Protein AF-A0A8T0DL70-F1 (afdb_monomer)

Nearest PDB structures (foldseek):
  6vbu-assembly1_7  TM=9.122E-01  e=4.211E-25  Bos taurus
  6vbv-assembly1_7  TM=8.931E-01  e=1.539E-25  Bos taurus
  6voa-assembly1_C  TM=9.090E-01  e=2.667E-17  Bos taurus
  6vnw-assembly1_C  TM=9.068E-01  e=4.531E-17  Bos taurus
  6vnw-assembly1_B  TM=6.365E-01  e=4.900E-07  Bos taurus

Solvent-accessible surface area (backbone atoms only — not comparable to full-atom values): 18321 Å² total; per-residue (Å²): 112,69,70,60,51,52,51,50,52,52,52,51,52,52,52,51,55,51,49,52,53,53,53,50,51,54,52,51,53,51,51,51,53,51,51,54,50,63,72,68,50,92,68,88,85,77,86,85,62,65,80,76,67,68,50,73,48,80,45,78,38,64,90,78,46,25,35,41,37,39,40,41,32,93,53,32,36,33,36,37,39,42,38,20,49,31,69,63,46,75,55,87,72,92,78,71,55,49,51,78,46,77,54,89,74,54,94,86,50,76,52,56,36,44,35,38,36,38,36,77,52,88,38,34,67,48,78,46,41,35,32,77,49,75,66,46,51,37,46,40,38,38,36,42,30,57,61,67,101,62,86,76,47,66,47,78,45,80,45,81,44,24,29,39,52,60,36,42,73,49,90,76,81,70,82,84,56,93,58,53,30,37,34,41,37,40,38,34,87,47,51,47,69,56,53,50,50,50,47,48,57,36,32,50,86,54,69,96,61,84,67,70,44,72,74,80,77,90,66,81,90,78,90,74,88,82,73,80,62,60,28,32,77,48,39,31,33,27,47,76,80,68,40,45,38,40,42,39,38,29,65,34,37,36,39,38,37,21,64,38,68,66,60,52,51,40,51,50,55,52,48,53,52,55,31,52,77,71,72,41,69,72,49,79,46,79,50,74,52,64,87,75,93,85,75,83,81,90,80,78,89,74,83,80,78,85,76,79,78,86,74,90,129

Foldseek 3Di:
DVVVVVVVVVVVVVVVVVVVVVVVVVVVVVVVVVVVCVVPDPDDDDDDADDWDKDWDWDQDLVVLWIKIKIATPFFWFKKKKWKLWDKDKDDDPPLQWDKDWDDDDPVDSTNTIIMTGGPDSHRMDMIIMHHDALIWTKIKMWIWGDDPDDIDIDIDIDTQANLNQKDWDDDDPPPDLQKKKKKKKFWQDAPLLVLVLVCRHDPPRDPDAPWDFPPPPDDDDDDDPDRFTKGWTKIARSVPRKIWIWIDGRRMIMIIISDPVSVVSSVVSVVVSCVVVVMDMDMDIDIDNDDDDDDDDDDDDPPPPPPDDDDD

Secondary structure (DSSP, 8-state):
-HHHHHHHHHHHHHHHHHHHHHHHHHHHHHHHHHHHHHHH---TT---PPP---EEEEEEETTTTEEEEEEEEEEEEEEEEEEESS-EEEEPPTT-SEEEEEPPPPTTS--SEEEEEEEEEEEEEEEEEEEE-TT--EEEEEEEEE--SSPPPPEEEEEEEPTTTTEEEES---TT--PPEEEEEEEES--HHHHHHHHHHHSTT--SS--EE-------SS--------EEEEEEEETTT--EEEEEEETTEEEEEES-HHHHHHHHHHHHHHHHHTT--EEEEEEEE--SS---S----------------

pLDDT: mean 80.69, std 19.3, range [27.42, 96.38]

Structure (mmCIF, N/CA/C/O backbone):
data_AF-A0A8T0DL70-F1
#
_entry.id   AF-A0A8T0DL70-F1
#
loop_
_atom_site.group_PDB
_atom_site.id
_atom_site.type_symbol
_atom_site.label_atom_id
_atom_site.label_alt_id
_atom_site.label_comp_id
_atom_site.label_asym_id
_atom_site.label_entity_id
_atom_site.label_seq_id
_atom_site.pdbx_PDB_ins_code
_atom_site.Cartn_x
_atom_site.Cartn_y
_atom_site.Cartn_z
_atom_site.occupancy
_atom_site.B_iso_or_equiv
_atom_site.auth_seq_id
_atom_site.auth_comp_id
_atom_site.auth_asym_id
_atom_site.auth_atom_id
_atom_site.pdbx_PDB_model_num
ATOM 1 N N . MET A 1 1 ? -4.169 -11.004 60.075 1.00 66.62 1 MET A N 1
ATOM 2 C CA . MET A 1 1 ? -3.660 -9.795 59.385 1.00 66.62 1 MET A CA 1
ATOM 3 C C . MET A 1 1 ? -4.113 -9.726 57.918 1.00 66.62 1 MET A C 1
ATOM 5 O O . MET A 1 1 ? -4.747 -8.745 57.555 1.00 66.62 1 MET A O 1
ATOM 9 N N . LEU A 1 2 ? -3.926 -10.781 57.109 1.00 68.94 2 LEU A N 1
ATOM 10 C CA . LEU A 1 2 ? -4.347 -10.831 55.690 1.00 68.94 2 LEU A CA 1
ATOM 11 C C . LEU A 1 2 ? -5.849 -10.553 55.441 1.00 68.94 2 LEU A C 1
ATOM 13 O O . LEU A 1 2 ? -6.202 -9.778 54.560 1.00 68.94 2 LEU A O 1
ATOM 17 N N . ARG A 1 3 ? -6.744 -11.131 56.257 1.00 75.25 3 ARG A N 1
ATOM 18 C CA . ARG A 1 3 ? -8.208 -10.928 56.158 1.00 75.25 3 ARG A CA 1
ATOM 19 C C . ARG A 1 3 ? -8.644 -9.469 56.350 1.00 75.25 3 ARG A C 1
ATOM 21 O O . ARG A 1 3 ? -9.583 -9.021 55.706 1.00 75.25 3 ARG A O 1
ATOM 28 N N . LEU A 1 4 ? -7.960 -8.733 57.226 1.00 77.94 4 LEU A N 1
ATOM 29 C CA . LEU A 1 4 ? -8.242 -7.317 57.492 1.00 77.94 4 LEU A CA 1
ATOM 30 C C . LEU A 1 4 ? -7.782 -6.422 56.333 1.00 77.94 4 LEU A C 1
ATOM 32 O O . LEU A 1 4 ? -8.464 -5.455 56.004 1.00 77.94 4 LEU A O 1
ATOM 36 N N . LEU A 1 5 ? -6.664 -6.768 55.689 1.00 80.19 5 LEU A N 1
ATOM 37 C CA . LEU A 1 5 ? -6.171 -6.084 54.490 1.00 80.19 5 LEU A CA 1
ATOM 38 C C . LEU A 1 5 ? -7.096 -6.311 53.287 1.00 80.19 5 LEU A C 1
ATOM 40 O O . LEU A 1 5 ? -7.478 -5.346 52.633 1.00 80.19 5 LEU A O 1
ATOM 44 N N . LEU A 1 6 ? -7.536 -7.552 53.054 1.00 83.62 6 LEU A N 1
ATOM 45 C CA . LEU A 1 6 ? -8.507 -7.886 52.003 1.00 83.62 6 LEU A CA 1
ATOM 46 C C . LEU A 1 6 ? -9.836 -7.141 52.180 1.00 83.62 6 LEU A C 1
ATOM 48 O O . LEU A 1 6 ? -10.356 -6.582 51.218 1.00 83.62 6 LEU A O 1
ATOM 52 N N . ASN A 1 7 ? -10.352 -7.060 53.411 1.00 85.75 7 ASN A N 1
ATOM 53 C CA . ASN A 1 7 ? -11.579 -6.309 53.686 1.00 85.75 7 ASN A CA 1
ATOM 54 C C . ASN A 1 7 ? -11.415 -4.804 53.439 1.00 85.75 7 ASN A C 1
ATOM 56 O O . ASN A 1 7 ? -12.317 -4.177 52.886 1.00 85.75 7 ASN A O 1
ATOM 60 N N . LYS A 1 8 ? -10.260 -4.222 53.793 1.00 84.62 8 LYS A N 1
ATOM 61 C CA . LYS A 1 8 ? -9.961 -2.817 53.480 1.00 84.62 8 LYS A CA 1
ATOM 62 C C . LYS A 1 8 ? -9.880 -2.572 51.971 1.00 84.62 8 LYS A C 1
ATOM 64 O O . LYS A 1 8 ? -10.472 -1.610 51.497 1.00 84.62 8 LYS A O 1
ATOM 69 N N . ILE A 1 9 ? -9.212 -3.443 51.209 1.00 89.38 9 ILE A N 1
ATOM 70 C CA . ILE A 1 9 ? -9.125 -3.332 49.740 1.00 89.38 9 ILE A CA 1
ATOM 71 C C . ILE A 1 9 ? -10.520 -3.431 49.107 1.00 89.38 9 ILE A C 1
ATOM 73 O O . ILE A 1 9 ? -10.875 -2.605 48.268 1.00 89.38 9 ILE A O 1
ATOM 77 N N . PHE A 1 10 ? -11.340 -4.386 49.553 1.00 89.94 10 PHE A N 1
ATOM 78 C CA . PHE A 1 10 ? -12.702 -4.574 49.053 1.00 89.94 10 PHE A CA 1
ATOM 79 C C . PHE A 1 10 ? -13.616 -3.376 49.353 1.00 89.94 10 PHE A C 1
ATOM 81 O O . PHE A 1 10 ? -14.384 -2.946 48.493 1.00 89.94 10 PHE A O 1
ATOM 88 N N . GLN A 1 11 ? -13.516 -2.793 50.552 1.00 85.56 11 GLN A N 1
ATOM 89 C CA . GLN A 1 11 ? -14.259 -1.579 50.897 1.00 85.56 11 GLN A CA 1
ATOM 90 C C . GLN A 1 11 ? -13.826 -0.380 50.048 1.00 85.56 11 GLN A C 1
ATOM 92 O O . GLN A 1 11 ? -14.687 0.343 49.544 1.00 85.56 11 GLN A O 1
ATOM 97 N N . THR A 1 12 ? -12.521 -0.194 49.835 1.00 88.88 12 THR A N 1
ATOM 98 C CA . THR A 1 12 ? -12.004 0.887 48.984 1.00 88.88 12 THR A CA 1
ATOM 99 C C . THR A 1 12 ? -12.461 0.723 47.535 1.00 88.88 12 THR A C 1
ATOM 101 O O . THR A 1 12 ? -12.970 1.682 46.962 1.00 88.88 12 THR A O 1
ATOM 104 N N . LEU A 1 13 ? -12.380 -0.488 46.970 1.00 91.19 13 LEU A N 1
ATOM 105 C CA . LEU A 1 13 ? -12.862 -0.794 45.615 1.00 91.19 13 LEU A CA 1
ATOM 106 C C . LEU A 1 13 ? -14.363 -0.541 45.451 1.00 91.19 13 LEU A C 1
ATOM 108 O O . LEU A 1 13 ? -14.801 0.009 44.444 1.00 91.19 13 LEU A O 1
ATOM 112 N N . ASN A 1 14 ? -15.175 -0.917 46.440 1.00 89.69 14 ASN A N 1
ATOM 113 C CA . ASN A 1 14 ? -16.610 -0.653 46.374 1.00 89.69 14 ASN A CA 1
ATOM 114 C C . ASN A 1 14 ? -16.924 0.838 46.470 1.00 89.69 14 ASN A C 1
ATOM 116 O O . ASN A 1 14 ? -17.811 1.314 45.760 1.00 89.69 14 ASN A O 1
ATOM 120 N N . LYS A 1 15 ? -16.190 1.578 47.308 1.00 91.44 15 LYS A N 1
ATOM 121 C CA . LYS A 1 15 ? -16.347 3.028 47.429 1.00 91.44 15 LYS A CA 1
ATOM 122 C C . LYS A 1 15 ? -15.985 3.738 46.122 1.00 91.44 15 LYS A C 1
ATOM 124 O O . LYS A 1 15 ? -16.765 4.570 45.667 1.00 91.44 15 LYS A O 1
ATOM 129 N N . THR A 1 16 ? -14.863 3.384 45.490 1.00 92.12 16 THR A N 1
ATOM 130 C CA . THR A 1 16 ? -14.467 3.968 44.197 1.00 92.12 16 THR A CA 1
ATOM 131 C C . THR A 1 16 ? -15.451 3.597 43.091 1.00 92.12 16 THR A C 1
ATOM 133 O O . THR A 1 16 ? -15.895 4.476 42.359 1.00 92.12 16 THR A O 1
ATOM 136 N N . ARG A 1 17 ? -15.899 2.336 43.024 1.00 91.56 17 ARG A N 1
ATOM 137 C CA . ARG A 1 17 ? -16.923 1.889 42.062 1.00 91.56 17 ARG A CA 1
ATOM 138 C C . ARG A 1 17 ? -18.236 2.668 42.189 1.00 91.56 17 ARG A C 1
ATOM 140 O O . ARG A 1 17 ? -18.855 2.987 41.177 1.00 91.56 17 ARG A O 1
ATOM 147 N N . LEU A 1 18 ? -18.689 2.931 43.416 1.00 90.12 18 LEU A N 1
ATOM 148 C CA . LEU A 1 18 ? -19.917 3.693 43.667 1.00 90.12 18 LEU A CA 1
ATOM 149 C C . LEU A 1 18 ? -19.759 5.165 43.277 1.00 90.12 18 LEU A C 1
ATOM 151 O O . LEU A 1 18 ? -20.668 5.701 42.651 1.00 90.12 18 LEU A O 1
ATOM 155 N N . SER A 1 19 ? -18.610 5.776 43.586 1.00 93.56 19 SER A N 1
ATOM 156 C CA . SER A 1 19 ? -18.289 7.143 43.153 1.00 93.56 19 SER A CA 1
ATOM 157 C C . SER A 1 19 ? -18.332 7.255 41.632 1.00 93.56 19 SER A C 1
ATOM 159 O O . SER A 1 19 ? -19.126 8.025 41.108 1.00 93.56 19 SER A O 1
ATOM 161 N N . PHE A 1 20 ? -17.590 6.394 40.924 1.00 93.06 20 PHE A N 1
ATOM 162 C CA . PHE A 1 20 ? -17.552 6.410 39.461 1.00 93.06 20 PHE A CA 1
ATOM 163 C C . PHE A 1 20 ? -18.927 6.186 38.833 1.00 93.06 20 PHE A C 1
ATOM 165 O O . PHE A 1 20 ? -19.246 6.801 37.825 1.00 93.06 20 PHE A O 1
ATOM 172 N N . ARG A 1 21 ? -19.782 5.347 39.431 1.00 92.44 21 ARG A N 1
ATOM 173 C CA . ARG A 1 21 ? -21.170 5.193 38.968 1.00 92.44 21 ARG A CA 1
ATOM 174 C C . ARG A 1 21 ? -22.004 6.460 39.141 1.00 92.44 21 ARG A C 1
ATOM 176 O O . ARG A 1 21 ? -22.874 6.703 38.312 1.00 92.44 21 ARG A O 1
ATOM 183 N N . GLY A 1 22 ? -21.786 7.219 40.213 1.00 93.19 22 GLY A N 1
ATOM 184 C CA . GLY A 1 22 ? -22.418 8.524 40.400 1.00 93.19 22 GLY A CA 1
ATOM 185 C C . GLY A 1 22 ? -21.949 9.522 39.343 1.00 93.19 22 GLY A C 1
ATOM 186 O O . GLY A 1 22 ? -22.777 10.165 38.703 1.00 93.19 22 GLY A O 1
ATOM 187 N N . ASP A 1 23 ? -20.638 9.569 39.106 1.00 93.25 23 ASP A N 1
ATOM 188 C CA . ASP A 1 23 ? -20.022 10.461 38.121 1.00 93.25 23 ASP A CA 1
ATOM 189 C C . ASP A 1 23 ? -20.496 10.146 36.692 1.00 93.25 23 ASP A C 1
ATOM 191 O O . ASP A 1 23 ? -20.862 11.060 35.957 1.00 93.25 23 ASP A O 1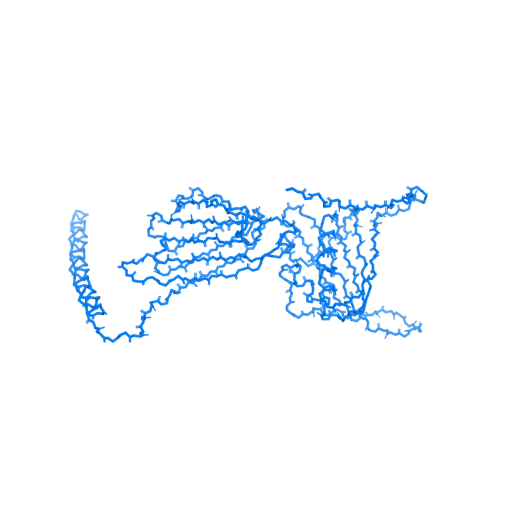
ATOM 195 N N . ILE A 1 24 ? -20.576 8.860 36.322 1.00 91.50 24 ILE A N 1
ATOM 196 C CA . ILE A 1 24 ? -21.106 8.407 35.023 1.00 91.50 24 ILE A CA 1
ATOM 197 C C . ILE A 1 24 ? -22.541 8.897 34.823 1.00 91.50 24 ILE A C 1
ATOM 199 O O . ILE A 1 24 ? -22.828 9.494 33.793 1.00 91.50 24 ILE A O 1
ATOM 203 N N . LYS A 1 25 ? -23.426 8.713 35.811 1.00 91.19 25 LYS A N 1
ATOM 204 C CA . LYS A 1 25 ? -24.827 9.150 35.696 1.00 91.19 25 LYS A CA 1
ATOM 205 C C . LYS A 1 25 ? -24.954 10.660 35.531 1.00 91.19 25 LYS A C 1
ATOM 207 O O . LYS A 1 25 ? -25.723 11.122 34.699 1.00 91.19 25 LYS A O 1
ATOM 212 N N . ASN A 1 26 ? -24.182 11.426 36.300 1.00 93.06 26 ASN A N 1
ATOM 213 C CA . ASN A 1 26 ? -24.178 12.882 36.187 1.00 93.06 26 ASN A CA 1
ATOM 214 C C . ASN A 1 26 ? -23.704 13.325 34.790 1.00 93.06 26 ASN A C 1
ATOM 216 O O . ASN A 1 26 ? -24.326 14.173 34.158 1.00 93.06 26 ASN A O 1
ATOM 220 N N . LEU A 1 27 ? -22.641 12.702 34.271 1.00 89.56 27 LEU A N 1
ATOM 221 C CA . LEU A 1 27 ? -22.142 12.973 32.920 1.00 89.56 27 LEU A CA 1
ATOM 222 C C . LEU A 1 27 ? -23.144 12.562 31.830 1.00 89.56 27 LEU A C 1
ATOM 224 O O . LEU A 1 27 ? -23.313 13.295 30.858 1.00 89.56 27 LEU A O 1
ATOM 228 N N . GLU A 1 28 ? -23.834 11.432 31.987 1.00 87.12 28 GLU A N 1
ATOM 229 C CA . GLU A 1 28 ? -24.897 10.983 31.077 1.00 87.12 28 GLU A CA 1
ATOM 230 C C . GLU A 1 28 ? -26.070 11.974 31.047 1.00 87.12 28 GLU A C 1
ATOM 232 O O . GLU A 1 28 ? -26.541 12.345 29.969 1.00 87.12 28 GLU A O 1
ATOM 237 N N . GLU A 1 29 ? -26.507 12.460 32.211 1.00 89.19 29 GLU A N 1
ATOM 238 C CA . GLU A 1 29 ? -27.566 13.468 32.324 1.00 89.19 29 GLU A CA 1
ATOM 239 C C . GLU A 1 29 ? -27.155 14.795 31.669 1.00 89.19 29 GLU A C 1
ATOM 241 O O . GLU A 1 29 ? -27.931 15.371 30.899 1.00 89.19 29 GLU A O 1
ATOM 246 N N . GLN A 1 30 ? -25.920 15.251 31.901 1.00 87.31 30 GLN A N 1
ATOM 247 C CA . GLN A 1 30 ? -25.367 16.445 31.255 1.00 87.31 30 GLN A CA 1
ATOM 248 C C . GLN A 1 30 ? -25.295 16.289 29.731 1.00 87.31 30 GLN A C 1
ATOM 250 O O . GLN A 1 30 ? -25.715 17.184 28.995 1.00 87.31 30 GLN A O 1
ATOM 255 N N . LEU A 1 31 ? -24.817 15.143 29.233 1.00 83.25 31 LEU A N 1
ATOM 256 C CA . LEU A 1 31 ? -24.769 14.856 27.798 1.00 83.25 31 LEU A CA 1
ATOM 257 C C . LEU A 1 31 ? -26.165 14.838 27.174 1.00 83.25 31 LEU A C 1
ATOM 259 O O . LEU A 1 31 ? -26.355 15.386 26.086 1.00 83.25 31 LEU A O 1
ATOM 263 N N . HIS A 1 32 ? -27.148 14.245 27.851 1.00 82.38 32 HIS A N 1
ATOM 264 C CA . HIS A 1 32 ? -28.526 14.212 27.376 1.00 82.38 32 HIS A CA 1
ATOM 265 C C . HIS A 1 32 ? -29.129 15.623 27.284 1.00 82.38 32 HIS A C 1
ATOM 267 O O . HIS A 1 32 ? -29.764 15.951 26.281 1.00 82.38 32 HIS A O 1
ATOM 273 N N . GLN A 1 33 ? -28.888 16.479 28.284 1.00 83.12 33 GLN A N 1
ATOM 274 C CA . GLN A 1 33 ? -29.327 17.882 28.274 1.00 83.12 33 GLN A CA 1
ATOM 275 C C . GLN A 1 33 ? -28.681 18.689 27.138 1.00 83.12 33 GLN A C 1
ATOM 277 O O . GLN A 1 33 ? -29.364 19.442 26.446 1.00 83.12 33 GLN A O 1
ATOM 282 N N . ILE A 1 34 ? -27.378 18.513 26.902 1.00 78.50 34 ILE A N 1
ATOM 283 C CA . ILE A 1 34 ? -26.665 19.210 25.819 1.00 78.50 34 ILE A CA 1
ATOM 284 C C . ILE A 1 34 ? -27.174 18.747 24.448 1.00 78.50 34 ILE A C 1
ATOM 286 O O . ILE A 1 34 ? -27.401 19.570 23.560 1.00 78.50 34 ILE A O 1
ATOM 290 N N . ARG A 1 35 ? -27.400 17.440 24.265 1.00 73.88 35 ARG A N 1
ATOM 291 C CA . ARG A 1 35 ? -27.931 16.892 23.007 1.00 73.88 35 ARG A CA 1
ATOM 292 C C . ARG A 1 35 ? -29.348 17.380 22.720 1.00 73.88 35 ARG A C 1
ATOM 294 O O . ARG A 1 35 ? -29.624 17.772 21.589 1.00 73.88 35 ARG A O 1
ATOM 301 N N . SER A 1 36 ? -30.237 17.396 23.714 1.00 73.00 36 SER A N 1
ATOM 302 C CA . SER A 1 36 ? -31.609 17.880 23.517 1.00 73.00 36 SER A CA 1
ATOM 303 C C . SER A 1 36 ? -31.652 19.380 23.204 1.00 73.00 36 SER A C 1
ATOM 305 O O . SER A 1 36 ? -32.432 19.802 22.346 1.00 73.00 36 SER A O 1
ATOM 307 N N . ALA A 1 37 ? -30.766 20.177 23.813 1.00 73.12 37 ALA A N 1
ATOM 308 C CA . ALA A 1 37 ? -30.601 21.594 23.497 1.00 73.12 37 ALA A CA 1
ATOM 309 C C . ALA A 1 37 ? -30.072 21.822 22.068 1.00 73.12 37 ALA A C 1
ATOM 311 O O . ALA A 1 37 ? -30.576 22.696 21.365 1.00 73.12 37 ALA A O 1
ATOM 312 N N . ALA A 1 38 ? -29.113 21.008 21.609 1.00 66.75 38 ALA A N 1
ATOM 313 C CA . ALA A 1 38 ? -28.576 21.079 20.248 1.00 66.75 38 ALA A CA 1
ATOM 314 C C . ALA A 1 38 ? -29.616 20.721 19.169 1.00 66.75 38 ALA A C 1
ATOM 316 O O . ALA A 1 38 ? -29.609 21.312 18.095 1.00 66.75 38 ALA A O 1
ATOM 317 N N . VAL A 1 39 ? -30.533 19.790 19.458 1.00 64.38 39 VAL A N 1
ATOM 318 C CA . VAL A 1 39 ? -31.621 19.400 18.539 1.00 64.38 39 VAL A CA 1
ATOM 319 C C . VAL A 1 39 ? -32.773 20.417 18.537 1.00 64.38 39 VAL A C 1
ATOM 321 O O . VAL A 1 39 ? -33.430 20.596 17.516 1.00 64.38 39 VAL A O 1
ATOM 324 N N . SER A 1 40 ? -33.012 21.107 19.658 1.00 61.44 40 SER A N 1
ATOM 325 C CA . SER A 1 40 ? -34.117 22.074 19.805 1.00 61.44 40 SER A CA 1
ATOM 326 C C . SER A 1 40 ? -33.756 23.500 19.354 1.00 61.44 40 SER A C 1
ATOM 328 O O . SER A 1 40 ? -34.641 24.337 19.178 1.00 61.44 40 SER A O 1
ATOM 330 N N . GLY A 1 41 ? -32.465 23.798 19.176 1.00 57.12 41 GLY A N 1
ATOM 331 C CA . GLY A 1 41 ? -31.970 25.099 18.732 1.00 57.12 41 GLY A CA 1
ATOM 332 C C . GLY A 1 41 ? -32.178 25.322 17.234 1.00 57.12 41 GLY A C 1
ATOM 333 O O . GLY A 1 41 ? -31.426 24.818 16.407 1.00 57.12 41 GLY A O 1
ATOM 334 N N . SER A 1 42 ? -33.160 26.148 16.884 1.00 50.34 42 SER A N 1
ATOM 335 C CA . SER A 1 42 ? -33.505 26.610 15.532 1.00 50.34 42 SER A CA 1
ATOM 336 C C . SER A 1 42 ? -32.471 27.558 14.888 1.00 50.34 42 SER A C 1
ATOM 338 O O . SER A 1 42 ? -32.848 28.544 14.262 1.00 50.34 42 SER A O 1
ATOM 340 N N . ASN A 1 43 ? -31.174 27.285 15.036 1.00 54.28 43 ASN A N 1
ATOM 341 C CA . ASN A 1 43 ? -30.104 27.934 14.279 1.00 54.28 43 ASN A CA 1
ATOM 342 C C . ASN A 1 43 ? -29.378 26.857 13.469 1.00 54.28 43 ASN A C 1
ATOM 344 O O . ASN A 1 43 ? -28.293 26.396 13.822 1.00 54.28 43 ASN A O 1
ATOM 348 N N . LEU A 1 44 ? -30.025 26.431 12.380 1.00 55.25 44 LEU A N 1
ATOM 349 C CA . LEU A 1 44 ? -29.363 25.715 11.295 1.00 55.25 44 LEU A CA 1
ATOM 350 C C . LEU A 1 44 ? -28.147 26.539 10.872 1.00 55.25 44 LEU A C 1
ATOM 352 O O . LEU A 1 44 ? -28.311 27.715 10.562 1.00 55.25 44 LEU A O 1
ATOM 356 N N . ASN A 1 45 ? -26.953 25.943 10.908 1.00 57.94 45 ASN A N 1
ATOM 357 C CA . ASN A 1 45 ? -25.980 26.008 9.806 1.00 57.94 45 ASN A CA 1
ATOM 358 C C . ASN A 1 45 ? -24.620 25.381 10.148 1.00 57.94 45 ASN A C 1
ATOM 360 O O . ASN A 1 45 ? -23.812 25.220 9.239 1.00 57.94 45 ASN A O 1
ATOM 364 N N . VAL A 1 46 ? -24.337 24.992 11.400 1.00 58.75 46 VAL A N 1
ATOM 365 C CA . VAL A 1 46 ? -23.040 24.373 11.734 1.00 58.75 46 VAL A CA 1
ATOM 366 C C . VAL A 1 46 ? -23.217 23.170 12.658 1.00 58.75 46 VAL A C 1
ATOM 368 O O . VAL A 1 46 ? -23.496 23.315 13.844 1.00 58.75 46 VAL A O 1
ATOM 371 N N . LEU A 1 47 ? -23.034 21.968 12.104 1.00 62.56 47 LEU A N 1
ATOM 372 C CA . LEU A 1 47 ? -22.837 20.743 12.877 1.00 62.56 47 LEU A CA 1
ATOM 373 C C . LEU A 1 47 ? -21.365 20.667 13.284 1.00 62.56 47 LEU A C 1
ATOM 375 O O . LEU A 1 47 ? -20.492 20.440 12.447 1.00 62.56 47 LEU A O 1
ATOM 379 N N . THR A 1 48 ? -21.076 20.864 14.566 1.00 62.12 48 THR A N 1
ATOM 380 C CA . THR A 1 48 ? -19.720 20.711 15.097 1.00 62.12 48 THR A CA 1
ATOM 381 C C . THR A 1 48 ? -19.459 19.231 15.361 1.00 62.12 48 THR A C 1
ATOM 383 O O . THR A 1 48 ? -19.947 18.669 16.340 1.00 62.12 48 THR A O 1
ATOM 386 N N . LEU A 1 49 ? -18.718 18.579 14.467 1.00 68.25 49 LEU A N 1
ATOM 387 C CA . LEU A 1 49 ? -18.320 17.184 14.638 1.00 68.25 49 LEU A CA 1
ATOM 388 C C . LEU A 1 49 ? -17.029 17.094 15.457 1.00 68.25 49 LEU A C 1
ATOM 390 O O . LEU A 1 49 ? -16.098 17.878 15.262 1.00 68.25 49 LEU A O 1
ATOM 394 N N . ALA A 1 50 ? -16.957 16.118 16.361 1.00 67.56 50 ALA A N 1
ATOM 395 C CA . ALA A 1 50 ? -15.726 15.825 17.082 1.00 67.56 50 ALA A CA 1
ATOM 396 C C . ALA A 1 50 ? -14.692 15.238 16.110 1.00 67.56 50 ALA A C 1
ATOM 398 O O . ALA A 1 50 ? -14.936 14.213 15.473 1.00 67.56 50 ALA A O 1
ATOM 399 N N . SER A 1 51 ? -13.538 15.893 15.985 1.00 69.12 51 SER A N 1
ATOM 400 C CA . SER A 1 51 ? -12.445 15.400 15.146 1.00 69.12 51 SER A CA 1
ATOM 401 C C . SER A 1 51 ? -11.804 14.168 15.785 1.00 69.12 51 SER A C 1
ATOM 403 O O . SER A 1 51 ? -11.330 14.231 16.921 1.00 69.12 51 SER A O 1
ATOM 405 N N . LEU A 1 52 ? -11.774 13.050 15.055 1.00 78.50 52 LEU A N 1
ATOM 406 C CA . LEU A 1 52 ? -11.089 11.838 15.492 1.00 78.50 52 LEU A CA 1
ATOM 407 C C . LEU A 1 52 ? -9.570 12.015 15.356 1.00 78.50 52 LEU A C 1
ATOM 409 O O . LEU A 1 52 ? -9.019 12.067 14.249 1.00 78.50 52 LEU A O 1
ATOM 413 N N . GLN A 1 53 ? -8.873 12.056 16.489 1.00 84.25 53 GLN A N 1
ATOM 414 C CA . GLN A 1 53 ? -7.422 11.903 16.505 1.00 84.25 53 GLN A CA 1
ATOM 415 C C . GLN A 1 53 ? -7.090 10.430 16.273 1.00 84.25 53 GLN A C 1
ATOM 417 O O . GLN A 1 53 ? -7.531 9.568 17.019 1.00 84.25 53 GLN A O 1
ATOM 422 N N . LEU A 1 54 ? -6.351 10.148 15.205 1.00 90.56 54 LEU A N 1
ATOM 423 C CA . LEU A 1 54 ? -6.010 8.793 14.781 1.00 90.56 54 LEU A CA 1
ATOM 424 C C . LEU A 1 54 ? -4.546 8.797 14.374 1.00 90.56 54 LEU A C 1
ATOM 426 O O . LEU A 1 54 ? -4.175 9.565 13.474 1.00 90.56 54 LEU A O 1
ATOM 430 N N . VAL A 1 55 ? -3.765 7.951 15.032 1.00 94.44 55 VAL A N 1
ATOM 431 C CA . VAL A 1 55 ? -2.388 7.631 14.669 1.00 94.44 55 VAL A CA 1
ATOM 432 C C . VAL A 1 55 ? -2.428 6.382 13.800 1.00 94.44 55 VAL A C 1
ATOM 434 O O . VAL A 1 55 ? -3.218 5.472 14.045 1.00 94.44 55 VAL A O 1
ATOM 437 N N . HIS A 1 56 ? -1.628 6.365 12.741 1.00 95.06 56 HIS A N 1
ATOM 438 C CA . HIS A 1 56 ? -1.560 5.223 11.844 1.00 95.06 56 HIS A CA 1
ATOM 439 C C . HIS A 1 56 ? -0.127 4.968 11.392 1.00 95.06 56 HIS A C 1
ATOM 441 O O . HIS A 1 56 ? 0.659 5.907 11.249 1.00 95.06 56 HIS A O 1
ATOM 447 N N . SER A 1 57 ? 0.187 3.704 11.138 1.00 95.25 57 SER A N 1
ATOM 448 C CA . SER A 1 57 ? 1.413 3.272 10.471 1.00 95.25 57 SER A CA 1
ATOM 449 C C . SER A 1 57 ? 1.040 2.364 9.300 1.00 95.25 57 SER A C 1
ATOM 451 O O . SER A 1 57 ? 0.088 1.591 9.391 1.00 95.25 57 SER A O 1
ATOM 453 N N . PHE A 1 58 ? 1.748 2.489 8.179 1.00 94.94 58 PHE A N 1
ATOM 454 C CA . PHE A 1 58 ? 1.537 1.648 7.003 1.00 94.94 58 PHE A CA 1
ATOM 455 C C . PHE A 1 58 ? 2.891 1.224 6.452 1.00 94.94 58 PHE A C 1
ATOM 457 O O . PHE A 1 58 ? 3.546 1.985 5.740 1.00 94.94 58 PHE A O 1
ATOM 464 N N . ASN A 1 59 ? 3.321 0.025 6.834 1.00 93.88 59 ASN A N 1
ATOM 465 C CA . ASN A 1 59 ? 4.673 -0.460 6.582 1.00 93.88 59 ASN A CA 1
ATOM 466 C C . ASN A 1 59 ? 4.635 -1.818 5.883 1.00 93.88 59 ASN A C 1
ATOM 468 O O . ASN A 1 59 ? 3.741 -2.625 6.133 1.00 93.88 59 ASN A O 1
ATOM 472 N N . LEU A 1 60 ? 5.616 -2.077 5.021 1.00 93.31 60 LEU A N 1
ATOM 473 C CA . LEU A 1 60 ? 5.799 -3.390 4.410 1.00 93.31 60 LEU A CA 1
ATOM 474 C C . LEU A 1 60 ? 6.519 -4.312 5.401 1.00 93.31 60 LEU A C 1
ATOM 476 O O . LEU A 1 60 ? 7.658 -4.043 5.785 1.00 93.31 60 LEU A O 1
ATOM 480 N N . ASP A 1 61 ? 5.860 -5.396 5.797 1.00 92.50 61 ASP A N 1
ATOM 481 C CA . ASP A 1 61 ? 6.452 -6.454 6.606 1.00 92.50 61 ASP A CA 1
ATOM 482 C C . ASP A 1 61 ? 7.216 -7.426 5.697 1.00 92.50 61 ASP A C 1
ATOM 484 O O . ASP A 1 61 ? 6.652 -8.035 4.779 1.00 92.50 61 ASP A O 1
ATOM 488 N N . THR A 1 62 ? 8.521 -7.550 5.938 1.00 88.50 62 THR A N 1
ATOM 489 C CA . THR A 1 62 ? 9.402 -8.417 5.155 1.00 88.50 62 THR A CA 1
ATOM 490 C C . THR A 1 62 ? 9.191 -9.897 5.434 1.00 88.50 62 THR A C 1
ATOM 492 O O . THR A 1 62 ? 9.444 -10.700 4.544 1.00 88.50 62 THR A O 1
ATOM 495 N N . GLU A 1 63 ? 8.742 -10.274 6.632 1.00 88.75 63 GLU A N 1
ATOM 496 C CA . GLU A 1 63 ? 8.585 -11.687 6.998 1.00 88.75 63 GLU A CA 1
ATOM 497 C C . GLU A 1 63 ? 7.312 -12.272 6.382 1.00 88.75 63 GLU A C 1
ATOM 499 O O . GLU A 1 63 ? 7.323 -13.366 5.820 1.00 88.75 63 GLU A O 1
ATOM 504 N N . LEU A 1 64 ? 6.217 -11.509 6.421 1.00 88.69 64 LEU A N 1
ATOM 505 C CA . LEU A 1 64 ? 4.917 -11.933 5.890 1.00 88.69 64 LEU A CA 1
ATOM 506 C C . LEU A 1 64 ? 4.713 -11.593 4.406 1.00 88.69 64 LEU A C 1
ATOM 508 O O . LEU A 1 64 ? 3.734 -12.048 3.795 1.00 88.69 64 LEU A O 1
ATOM 512 N N . SER A 1 65 ? 5.616 -10.790 3.825 1.00 91.50 65 SER A N 1
ATOM 513 C CA . SER A 1 65 ? 5.472 -10.222 2.475 1.00 91.50 65 SER A CA 1
ATOM 514 C C . SER A 1 65 ? 4.099 -9.571 2.282 1.00 91.50 65 SER A C 1
ATOM 516 O O . SER A 1 65 ? 3.380 -9.826 1.311 1.00 91.50 65 SER A O 1
ATOM 518 N N . ALA A 1 66 ? 3.698 -8.780 3.273 1.00 94.06 66 ALA A N 1
ATOM 519 C CA . ALA A 1 66 ? 2.398 -8.135 3.349 1.00 94.06 66 ALA A CA 1
ATOM 520 C C . ALA A 1 66 ? 2.553 -6.755 3.988 1.00 94.06 66 ALA A C 1
ATOM 522 O O . ALA A 1 66 ? 3.461 -6.516 4.780 1.00 94.06 66 ALA A O 1
ATOM 523 N N . TYR A 1 67 ? 1.665 -5.832 3.650 1.00 95.19 67 TYR A N 1
ATOM 524 C CA . TYR A 1 67 ? 1.592 -4.556 4.337 1.00 95.19 67 TYR A CA 1
ATOM 525 C C . TYR A 1 67 ? 0.856 -4.712 5.659 1.00 95.19 67 TYR A C 1
ATOM 527 O O . TYR A 1 67 ? -0.205 -5.330 5.719 1.00 95.19 67 TYR A O 1
ATOM 535 N N . CYS A 1 68 ? 1.413 -4.100 6.695 1.00 94.94 68 CYS A N 1
ATOM 536 C CA . CYS A 1 68 ? 0.825 -3.978 8.013 1.00 94.94 68 CYS A CA 1
ATOM 537 C C . CYS A 1 68 ? 0.314 -2.544 8.185 1.00 94.94 68 CYS A C 1
ATOM 539 O O . CYS A 1 68 ? 1.097 -1.588 8.197 1.00 94.94 68 CYS A O 1
ATOM 541 N N . LEU A 1 69 ? -1.007 -2.401 8.284 1.00 95.38 69 LEU A N 1
ATOM 542 C CA . LEU A 1 69 ? -1.681 -1.164 8.652 1.00 95.38 69 LEU A CA 1
ATOM 543 C C . LEU A 1 69 ? -2.040 -1.227 10.134 1.00 95.38 69 LEU A C 1
ATOM 545 O O . LEU A 1 69 ? -2.886 -2.026 10.530 1.00 95.38 69 LEU A O 1
ATOM 549 N N . GLN A 1 70 ? -1.439 -0.362 10.944 1.00 94.88 70 GLN A N 1
ATOM 550 C CA . GLN A 1 70 ? -1.789 -0.230 12.356 1.00 94.88 70 GLN A CA 1
ATOM 551 C C . GLN A 1 70 ? -2.560 1.066 12.554 1.00 94.88 70 GLN A C 1
ATOM 553 O O . GLN A 1 70 ? -2.151 2.123 12.074 1.00 94.88 70 GLN A O 1
ATOM 558 N N . LEU A 1 71 ? -3.684 0.976 13.251 1.00 94.31 71 LEU A N 1
ATOM 559 C CA . LEU A 1 71 ? -4.577 2.083 13.554 1.00 94.31 71 LEU A CA 1
ATOM 560 C C . LEU A 1 71 ? -4.697 2.198 15.067 1.00 94.31 71 LEU A C 1
ATOM 562 O O . LEU A 1 71 ? -5.110 1.246 15.725 1.00 94.31 71 LEU A O 1
ATOM 566 N N . GLU A 1 72 ? -4.381 3.369 15.606 1.00 93.88 72 GLU A N 1
ATOM 567 C CA . GLU A 1 72 ? -4.485 3.661 17.030 1.00 93.88 72 GLU A CA 1
ATOM 568 C C . GLU A 1 72 ? -5.344 4.905 17.253 1.00 93.88 72 GLU A C 1
ATOM 570 O O . GLU A 1 72 ? -5.081 5.990 16.722 1.00 93.88 72 GLU A O 1
ATOM 575 N N . SER A 1 73 ? -6.393 4.733 18.052 1.00 91.81 73 SER A N 1
ATOM 576 C CA . SER A 1 73 ? -7.364 5.768 18.384 1.00 91.81 73 SER A CA 1
ATOM 577 C C . SER A 1 73 ? -7.541 5.868 19.905 1.00 91.81 73 SER A C 1
ATOM 579 O O . SER A 1 73 ? -7.684 4.843 20.572 1.00 91.81 73 SER A O 1
ATOM 581 N N . PRO A 1 74 ? -7.610 7.087 20.477 1.00 89.06 74 PRO A N 1
ATOM 582 C CA . PRO A 1 74 ? -7.882 7.284 21.901 1.00 89.06 74 PRO A CA 1
ATOM 583 C C . PRO A 1 74 ? -9.319 6.893 22.281 1.00 89.06 74 PRO A C 1
ATOM 585 O O . PRO A 1 74 ? -9.612 6.655 23.450 1.00 89.06 74 PRO A O 1
ATOM 588 N N . VAL A 1 75 ? -10.221 6.829 21.297 1.00 88.81 75 VAL A N 1
ATOM 589 C CA . VAL A 1 75 ? -11.605 6.362 21.444 1.00 88.81 75 VAL A CA 1
ATOM 590 C C . VAL A 1 75 ? -11.728 4.995 20.780 1.00 88.81 75 VAL A C 1
ATOM 592 O O . VAL A 1 75 ? -11.121 4.760 19.735 1.00 88.81 75 VAL A O 1
ATOM 595 N N . SER A 1 76 ? -12.532 4.095 21.347 1.00 90.81 76 SER A N 1
ATOM 596 C CA . SER A 1 76 ? -12.779 2.785 20.739 1.00 90.81 76 SER A CA 1
ATOM 597 C C . SER A 1 76 ? -13.317 2.924 19.315 1.00 90.81 76 SER A C 1
ATOM 599 O O . SER A 1 76 ? -14.243 3.698 19.074 1.00 90.81 76 SER A O 1
ATOM 601 N N . ILE A 1 77 ? -12.760 2.148 18.397 1.00 92.31 77 ILE A N 1
ATOM 602 C CA . ILE A 1 77 ? -13.173 2.048 17.002 1.00 92.31 77 ILE A CA 1
ATOM 603 C C . ILE A 1 77 ? -14.421 1.160 16.939 1.00 92.31 77 ILE A C 1
ATOM 605 O O . ILE A 1 77 ? -14.457 0.101 17.566 1.00 92.31 77 ILE A O 1
ATOM 609 N N . ASP A 1 78 ? -15.449 1.590 16.208 1.00 92.19 78 ASP A N 1
ATOM 610 C CA . ASP A 1 78 ? -16.642 0.768 15.973 1.00 92.19 78 ASP A CA 1
ATOM 611 C C . ASP A 1 78 ? -16.484 -0.069 14.707 1.00 92.19 78 ASP A C 1
ATOM 613 O O . ASP A 1 78 ? -16.612 -1.293 14.741 1.00 92.19 78 ASP A O 1
ATOM 617 N N . HIS A 1 79 ? -16.150 0.586 13.597 1.00 92.62 79 HIS A N 1
ATOM 618 C CA . HIS A 1 79 ? -15.900 -0.091 12.337 1.00 92.62 79 HIS A CA 1
ATOM 619 C C . HIS A 1 79 ? -14.864 0.641 11.483 1.00 92.62 79 HIS A C 1
ATOM 621 O O . HIS A 1 79 ? -14.663 1.855 11.593 1.00 92.62 79 HIS A O 1
ATOM 627 N N . VAL A 1 80 ? -14.207 -0.129 10.623 1.00 95.06 80 VAL A N 1
ATOM 628 C CA . VAL A 1 80 ? -13.243 0.339 9.632 1.00 95.06 80 VAL A CA 1
ATOM 629 C C . VAL A 1 80 ? -13.683 -0.158 8.266 1.00 95.06 80 VAL A C 1
ATOM 631 O O . VAL A 1 80 ? -13.833 -1.362 8.073 1.00 95.06 80 VAL A O 1
ATOM 634 N N . LEU A 1 81 ? -13.889 0.752 7.315 1.00 95.25 81 LEU A N 1
ATOM 635 C CA . LEU A 1 81 ? -14.099 0.378 5.919 1.00 95.25 81 LEU A CA 1
ATOM 636 C C . LEU A 1 81 ? -12.784 0.465 5.161 1.00 95.25 81 LEU A C 1
ATOM 638 O O . LEU A 1 81 ? -12.077 1.467 5.241 1.00 95.25 81 LEU A O 1
ATOM 642 N N . VAL A 1 82 ? -12.494 -0.571 4.393 1.00 95.50 82 VAL A N 1
ATOM 643 C CA . VAL A 1 82 ? -11.359 -0.656 3.487 1.00 95.50 82 VAL A CA 1
ATOM 644 C C . VAL A 1 82 ? -11.907 -0.664 2.068 1.00 95.50 82 VAL A C 1
ATOM 646 O O . VAL A 1 82 ? -12.693 -1.537 1.707 1.00 95.50 82 VAL A O 1
ATOM 649 N N . GLN A 1 83 ? -11.506 0.324 1.278 1.00 94.88 83 GLN A N 1
ATOM 650 C CA . GLN A 1 83 ? -11.862 0.473 -0.128 1.00 94.88 83 GLN A CA 1
ATOM 651 C C . GLN A 1 83 ? -10.573 0.541 -0.941 1.00 94.88 83 GLN A C 1
ATOM 653 O O . GLN A 1 83 ? -9.639 1.247 -0.568 1.00 94.88 83 GLN A O 1
ATOM 658 N N . CYS A 1 84 ? -10.492 -0.196 -2.043 1.00 94.12 84 CYS A N 1
ATOM 659 C CA . CYS A 1 84 ? -9.308 -0.166 -2.892 1.00 94.12 84 CYS A CA 1
ATOM 660 C C . CYS A 1 84 ? -9.665 -0.202 -4.374 1.00 94.12 84 CYS A C 1
ATOM 662 O O . CYS A 1 84 ? -10.556 -0.942 -4.788 1.00 94.12 84 CYS A O 1
ATOM 664 N N . ASP A 1 85 ? -8.925 0.577 -5.166 1.00 92.44 85 ASP A N 1
ATOM 665 C CA . ASP A 1 85 ? -9.078 0.666 -6.624 1.00 92.44 85 ASP A CA 1
ATOM 666 C C . ASP A 1 85 ? -8.309 -0.455 -7.366 1.00 92.44 85 ASP A C 1
ATOM 668 O O . ASP A 1 85 ? -8.432 -0.604 -8.580 1.00 92.44 85 ASP A O 1
ATOM 672 N N . CYS A 1 86 ? -7.491 -1.241 -6.657 1.00 91.88 86 CYS A N 1
ATOM 673 C CA . CYS A 1 86 ? -6.719 -2.358 -7.206 1.00 91.88 86 CYS A CA 1
ATOM 674 C C . CYS A 1 86 ? -6.932 -3.642 -6.386 1.00 91.88 86 CYS A C 1
ATOM 676 O O . CYS A 1 86 ? -7.260 -3.553 -5.200 1.00 91.88 86 CYS A O 1
ATOM 678 N N . PRO A 1 87 ? -6.760 -4.835 -6.987 1.00 91.69 87 PRO A N 1
ATOM 679 C CA . PRO A 1 87 ? -6.939 -6.090 -6.271 1.00 91.69 87 PRO A CA 1
ATOM 680 C C . PRO A 1 87 ? -5.919 -6.213 -5.135 1.00 91.69 87 PRO A C 1
ATOM 682 O O . PRO A 1 87 ? -4.708 -6.124 -5.352 1.00 91.69 87 PRO A O 1
ATOM 685 N N . ILE A 1 88 ? -6.433 -6.427 -3.927 1.00 93.69 88 ILE A N 1
ATOM 686 C CA . ILE A 1 88 ? -5.656 -6.712 -2.722 1.00 93.69 88 ILE A CA 1
ATOM 687 C C . ILE A 1 88 ? -6.258 -7.919 -2.013 1.00 93.69 88 ILE A C 1
ATOM 689 O O . ILE A 1 88 ? -7.463 -8.152 -2.083 1.00 93.69 88 ILE A O 1
ATOM 693 N N . ASP A 1 89 ? -5.411 -8.664 -1.321 1.00 92.62 89 ASP A N 1
ATOM 694 C CA . ASP A 1 89 ? -5.808 -9.803 -0.507 1.00 92.62 89 ASP A CA 1
ATOM 695 C C . ASP A 1 89 ? -5.682 -9.418 0.970 1.00 92.62 89 ASP A C 1
ATOM 697 O O . ASP A 1 89 ? -4.582 -9.189 1.474 1.00 92.62 89 ASP A O 1
ATOM 701 N N . LEU A 1 90 ? -6.816 -9.249 1.649 1.00 92.56 90 LEU A N 1
ATOM 702 C CA . LEU A 1 90 ? -6.842 -8.948 3.080 1.00 92.56 90 LEU A CA 1
ATOM 703 C C . LEU A 1 90 ? -6.629 -10.256 3.843 1.00 92.56 90 LEU A C 1
ATOM 705 O O . LEU A 1 90 ? -7.391 -11.204 3.661 1.00 92.56 90 LEU A O 1
ATOM 709 N N . LEU A 1 91 ? -5.600 -10.300 4.686 1.00 91.12 91 LEU A N 1
ATOM 710 C CA . LEU A 1 91 ? -5.267 -11.480 5.474 1.00 91.12 91 LEU A CA 1
ATOM 711 C C . LEU A 1 91 ? -6.091 -11.473 6.763 1.00 91.12 91 LEU A C 1
ATOM 713 O O . LEU A 1 91 ? -6.160 -10.457 7.459 1.00 91.12 91 LEU A O 1
ATOM 717 N N . ASP A 1 92 ? -6.711 -12.606 7.080 1.00 84.12 92 ASP A N 1
ATOM 718 C CA . ASP A 1 92 ? -7.488 -12.744 8.307 1.00 84.12 92 ASP A CA 1
ATOM 719 C C . ASP A 1 92 ? -6.552 -12.835 9.524 1.00 84.12 92 ASP A C 1
ATOM 721 O O . ASP A 1 92 ? -5.519 -13.506 9.488 1.00 84.12 92 ASP A O 1
ATOM 725 N N . GLN A 1 93 ? -6.912 -12.138 10.606 1.00 77.88 93 GLN A N 1
ATOM 726 C CA . GLN A 1 93 ? -6.251 -12.271 11.904 1.00 77.88 93 GLN A CA 1
ATOM 727 C C . GLN A 1 93 ? -7.112 -13.115 12.843 1.00 77.88 93 GLN A C 1
ATOM 729 O O . GLN A 1 93 ? -8.294 -12.829 13.041 1.00 77.88 93 GLN A O 1
ATOM 734 N N . ASP A 1 94 ? -6.488 -14.096 13.493 1.00 71.06 94 ASP A N 1
ATOM 735 C CA . ASP A 1 94 ? -7.146 -15.023 14.425 1.00 71.06 94 ASP A CA 1
ATOM 736 C C . ASP A 1 94 ? -7.471 -14.399 15.798 1.00 71.06 94 ASP A C 1
ATOM 738 O O . ASP A 1 94 ? -8.006 -15.061 16.688 1.00 71.06 94 ASP A O 1
ATOM 742 N N . ASP A 1 95 ? -7.191 -13.108 15.984 1.00 72.88 95 ASP A N 1
ATOM 743 C CA . ASP A 1 95 ? -7.302 -12.429 17.279 1.00 72.88 95 ASP A CA 1
ATOM 744 C C . ASP A 1 95 ? -8.762 -12.159 17.700 1.00 72.88 95 ASP A C 1
ATOM 746 O O . ASP A 1 95 ? -9.020 -11.689 18.811 1.00 72.88 95 ASP A O 1
ATOM 750 N N . GLY A 1 96 ? -9.735 -12.411 16.813 1.00 72.50 96 GLY A N 1
ATOM 751 C CA . GLY A 1 96 ? -11.169 -12.232 17.081 1.00 72.50 96 GLY A CA 1
ATOM 752 C C . GLY A 1 96 ? -11.585 -10.784 17.380 1.00 72.50 96 GLY A C 1
ATOM 753 O O . GLY A 1 96 ? -12.678 -10.538 17.887 1.00 72.50 96 GLY A O 1
ATOM 754 N N . THR A 1 97 ? -10.720 -9.811 17.090 1.00 81.25 97 THR A N 1
ATOM 755 C CA . THR A 1 97 ? -10.904 -8.394 17.442 1.00 81.25 97 THR A CA 1
ATOM 756 C C . THR A 1 97 ? -11.987 -7.715 16.606 1.00 81.25 97 THR A C 1
ATOM 758 O O . THR A 1 97 ? -12.720 -6.851 17.107 1.00 81.25 97 THR A O 1
ATOM 761 N N . ALA A 1 98 ? -12.116 -8.121 15.343 1.00 86.94 98 ALA A N 1
ATOM 762 C CA . ALA A 1 98 ? -13.078 -7.583 14.399 1.00 86.94 98 ALA A CA 1
ATOM 763 C C . ALA A 1 98 ? -13.689 -8.682 13.524 1.00 86.94 98 ALA A C 1
ATOM 765 O O . ALA A 1 98 ? -13.020 -9.629 13.121 1.00 86.94 98 ALA A O 1
ATOM 766 N N . ILE A 1 99 ? -14.973 -8.525 13.204 1.00 90.00 99 ILE A N 1
ATOM 767 C CA . ILE A 1 99 ? -15.644 -9.328 12.182 1.00 90.00 99 ILE A CA 1
ATOM 768 C C . ILE A 1 99 ? -15.411 -8.657 10.835 1.00 90.00 99 ILE A C 1
ATOM 770 O O . ILE A 1 99 ? -15.776 -7.492 10.655 1.00 90.00 99 ILE A O 1
ATOM 774 N N . ARG A 1 100 ? -14.856 -9.408 9.890 1.00 92.38 100 ARG A N 1
ATOM 775 C CA . ARG A 1 100 ? -14.730 -9.007 8.492 1.00 92.38 100 ARG A CA 1
ATOM 776 C C . ARG A 1 100 ? -16.018 -9.314 7.728 1.00 92.38 100 ARG A C 1
ATOM 778 O O . ARG A 1 100 ? -16.584 -10.395 7.862 1.00 92.38 100 ARG A O 1
ATOM 785 N N . SER A 1 101 ? -16.464 -8.366 6.913 1.00 92.69 101 SER A N 1
ATOM 786 C CA . SER A 1 101 ? -17.559 -8.538 5.961 1.00 92.69 101 SER A CA 1
ATOM 787 C C . SER A 1 101 ? -17.141 -7.962 4.615 1.00 92.69 101 SER A C 1
ATOM 789 O O . SER A 1 101 ? -16.972 -6.748 4.490 1.00 92.69 101 SER A O 1
ATOM 791 N N . ASP A 1 102 ? -16.996 -8.821 3.613 1.00 91.31 102 ASP A N 1
ATOM 792 C CA . ASP A 1 102 ? -16.713 -8.406 2.241 1.00 91.31 102 ASP A CA 1
ATOM 793 C C . ASP A 1 102 ? -18.018 -8.066 1.515 1.00 91.31 102 ASP A C 1
ATOM 795 O O . ASP A 1 102 ? -18.997 -8.818 1.556 1.00 91.31 102 ASP A O 1
ATOM 799 N N . THR A 1 103 ? -18.042 -6.911 0.860 1.00 89.56 103 THR A N 1
ATOM 800 C CA . THR A 1 103 ? -19.190 -6.471 0.072 1.00 89.56 103 THR A CA 1
ATOM 801 C C . THR A 1 103 ? -19.033 -6.968 -1.358 1.00 89.56 103 THR A C 1
ATOM 803 O O . THR A 1 103 ? -17.978 -6.804 -1.968 1.00 89.56 103 THR A O 1
ATOM 806 N N . GLN A 1 104 ? -20.096 -7.550 -1.916 1.00 83.12 104 GLN A N 1
ATOM 807 C CA . GLN A 1 104 ? -20.122 -7.901 -3.334 1.00 83.12 104 GLN A CA 1
ATOM 808 C C . GLN A 1 104 ? -20.074 -6.628 -4.180 1.00 83.12 104 GLN A C 1
ATOM 810 O O . GLN A 1 104 ? -20.863 -5.706 -3.980 1.00 83.12 104 GLN A O 1
ATOM 815 N N . LEU A 1 105 ? -19.121 -6.584 -5.102 1.00 82.62 105 LEU A N 1
ATOM 816 C CA . LEU A 1 105 ? -18.854 -5.420 -5.933 1.00 82.62 105 LEU A CA 1
ATOM 817 C C . LEU A 1 105 ? -19.681 -5.493 -7.213 1.00 82.62 105 LEU A C 1
ATOM 819 O O . LEU A 1 105 ? -19.763 -6.547 -7.847 1.00 82.62 105 LEU A O 1
ATOM 823 N N . ASN A 1 106 ? -20.260 -4.364 -7.611 1.00 77.62 106 ASN A N 1
ATOM 824 C CA . ASN A 1 106 ? -20.898 -4.233 -8.914 1.00 77.62 106 ASN A CA 1
ATOM 825 C C . ASN A 1 106 ? -19.854 -3.832 -9.959 1.00 77.62 106 ASN A C 1
ATOM 827 O O . ASN A 1 106 ? -18.945 -3.059 -9.669 1.00 77.62 106 ASN A O 1
ATOM 831 N N . PHE A 1 107 ? -20.020 -4.289 -11.202 1.00 61.94 107 PHE A N 1
ATOM 832 C CA . PHE A 1 107 ? -19.113 -3.952 -12.310 1.00 61.94 107 PHE A CA 1
ATOM 833 C C . PHE A 1 107 ? -19.024 -2.445 -12.618 1.00 61.94 107 PHE A C 1
ATOM 835 O O . PHE A 1 107 ? -18.065 -2.013 -13.253 1.00 61.94 107 PHE A O 1
ATOM 842 N N . GLU A 1 108 ? -20.008 -1.645 -12.195 1.00 71.81 108 GLU A N 1
ATOM 843 C CA . GLU A 1 108 ? -19.993 -0.188 -12.390 1.00 71.81 108 GLU A CA 1
ATOM 844 C C . GLU A 1 108 ? -19.136 0.553 -11.355 1.00 71.81 108 GLU A C 1
ATOM 846 O O . GLU A 1 108 ? -18.647 1.656 -11.625 1.00 71.81 108 GLU A O 1
ATOM 851 N N . ASP A 1 109 ? -18.906 -0.054 -10.190 1.00 70.38 109 ASP A N 1
ATOM 852 C CA . ASP A 1 109 ? -18.097 0.539 -9.138 1.00 70.38 109 ASP A CA 1
ATOM 853 C C . ASP A 1 109 ? -16.614 0.343 -9.478 1.00 70.38 109 ASP A C 1
ATOM 855 O O . ASP A 1 109 ? -16.138 -0.773 -9.665 1.00 70.38 109 ASP A O 1
ATOM 859 N N . ARG A 1 110 ? -15.826 1.427 -9.509 1.00 77.38 110 ARG A N 1
ATOM 860 C CA . ARG A 1 110 ? -14.359 1.376 -9.731 1.00 77.38 110 ARG A CA 1
ATOM 861 C C . ARG A 1 110 ? -13.575 0.727 -8.577 1.00 77.38 110 ARG A C 1
ATOM 863 O O . ARG A 1 110 ? -12.356 0.864 -8.505 1.00 77.38 110 ARG A O 1
ATOM 870 N N . ASN A 1 111 ? -14.271 0.063 -7.665 1.00 85.44 111 ASN A N 1
ATOM 871 C CA . ASN A 1 111 ? -13.716 -0.548 -6.474 1.00 85.44 111 ASN A CA 1
ATOM 872 C C . ASN A 1 111 ? -13.373 -1.999 -6.802 1.00 85.44 111 ASN A C 1
ATOM 874 O O . ASN A 1 111 ? -14.241 -2.758 -7.220 1.00 85.44 111 ASN A O 1
ATOM 878 N N . ALA A 1 112 ? -12.121 -2.385 -6.589 1.00 87.06 112 ALA A N 1
ATOM 879 C CA . ALA A 1 112 ? -11.677 -3.771 -6.682 1.00 87.06 112 ALA A CA 1
ATOM 880 C C . ALA A 1 112 ? -11.870 -4.525 -5.358 1.00 87.06 112 ALA A C 1
ATOM 882 O O . ALA A 1 112 ? -12.031 -5.741 -5.368 1.00 87.06 112 ALA A O 1
ATOM 883 N N . VAL A 1 113 ? -11.853 -3.810 -4.227 1.00 90.88 113 VAL A N 1
ATOM 884 C CA . VAL A 1 113 ? -12.098 -4.361 -2.888 1.00 90.88 113 VAL A CA 1
ATOM 885 C C . VAL A 1 113 ? -12.941 -3.380 -2.081 1.00 90.88 113 VAL A C 1
ATOM 887 O O . VAL A 1 113 ? -12.650 -2.181 -2.062 1.00 90.88 113 VAL A O 1
ATOM 890 N N . LEU A 1 114 ? -13.972 -3.893 -1.407 1.00 93.88 114 LEU A N 1
ATOM 891 C CA . LEU A 1 114 ? -14.752 -3.164 -0.413 1.00 93.88 114 LEU A CA 1
ATOM 892 C C . LEU A 1 114 ? -15.066 -4.097 0.754 1.00 93.88 114 LEU A C 1
ATOM 894 O O . LEU A 1 114 ? -15.833 -5.049 0.614 1.00 93.88 114 LEU A O 1
ATOM 898 N N . THR A 1 115 ? -14.496 -3.794 1.912 1.00 93.56 115 THR A N 1
ATOM 899 C CA . THR A 1 115 ? -14.562 -4.671 3.079 1.00 93.56 115 THR A CA 1
ATOM 900 C C . THR A 1 115 ? -14.793 -3.835 4.323 1.00 93.56 115 THR A C 1
ATOM 902 O O . THR A 1 115 ? -14.177 -2.789 4.509 1.00 93.56 115 THR A O 1
ATOM 905 N N . THR A 1 116 ? -15.691 -4.293 5.189 1.00 94.94 116 THR A N 1
ATOM 906 C CA . THR A 1 116 ? -15.977 -3.651 6.473 1.00 94.94 116 THR A CA 1
ATOM 907 C C . THR A 1 116 ? -15.500 -4.545 7.605 1.00 94.94 116 THR A C 1
ATOM 909 O O . THR A 1 116 ? -15.923 -5.693 7.718 1.00 94.94 116 THR A O 1
ATOM 912 N N . PHE A 1 117 ? -14.648 -4.003 8.468 1.00 93.94 117 PHE A N 1
ATOM 913 C CA . PHE A 1 117 ? -14.233 -4.614 9.722 1.00 93.94 117 PHE A CA 1
ATOM 914 C C . PHE A 1 117 ? -15.039 -3.993 10.853 1.00 93.94 117 PHE A C 1
ATOM 916 O O . PHE A 1 117 ? -14.914 -2.801 11.120 1.00 93.94 117 PHE A O 1
ATOM 923 N N . ARG A 1 118 ? -15.875 -4.783 11.524 1.00 93.12 118 ARG A N 1
ATOM 924 C CA . ARG A 1 118 ? -16.638 -4.341 12.694 1.00 93.12 118 ARG A CA 1
ATOM 925 C C . ARG A 1 118 ? -15.968 -4.841 13.966 1.00 93.12 118 ARG A C 1
ATOM 927 O O . ARG A 1 118 ? -15.937 -6.046 14.207 1.00 93.12 118 ARG A O 1
ATOM 934 N N . CYS A 1 119 ? -15.486 -3.929 14.799 1.00 90.88 119 CYS A N 1
ATOM 935 C CA . CYS A 1 119 ? -14.858 -4.259 16.074 1.00 90.88 119 CYS A CA 1
ATOM 936 C C . CYS A 1 119 ? -15.916 -4.736 17.082 1.00 90.88 119 CYS A C 1
ATOM 938 O O . CYS A 1 119 ? -16.908 -4.044 17.338 1.00 90.88 119 CYS A O 1
ATOM 940 N N . GLN A 1 120 ? -15.712 -5.918 17.671 1.00 82.56 120 GLN A N 1
ATOM 941 C CA . GLN A 1 120 ? -16.658 -6.485 18.644 1.00 82.56 120 GLN A CA 1
ATOM 942 C C . GLN A 1 120 ? -16.480 -5.903 20.053 1.00 82.56 120 GLN A C 1
ATOM 944 O O . GLN A 1 120 ? -17.450 -5.759 20.795 1.00 82.56 120 GLN A O 1
ATOM 949 N N . ALA A 1 121 ? -15.244 -5.567 20.420 1.00 81.00 121 ALA A N 1
ATOM 950 C CA . ALA A 1 121 ? -14.882 -5.053 21.735 1.00 81.00 121 ALA A CA 1
ATOM 951 C C . ALA A 1 121 ? -14.617 -3.535 21.709 1.00 81.00 121 ALA A C 1
ATOM 953 O O . ALA A 1 121 ? -14.711 -2.874 20.670 1.00 81.00 121 ALA A O 1
ATOM 954 N N . ASN A 1 122 ? -14.269 -2.971 22.870 1.00 84.94 122 ASN A N 1
ATOM 955 C CA . ASN A 1 122 ? -13.733 -1.611 22.980 1.00 84.94 122 ASN A CA 1
ATOM 956 C C . ASN A 1 122 ? -12.288 -1.576 22.460 1.00 84.94 122 ASN A C 1
ATOM 958 O O . ASN A 1 122 ? -11.336 -1.440 23.225 1.00 84.94 122 ASN A O 1
ATOM 962 N N . THR A 1 123 ? -12.141 -1.746 21.150 1.00 89.38 123 THR A N 1
ATOM 963 C CA . THR A 1 123 ? -10.857 -1.850 20.460 1.00 89.38 123 THR A CA 1
ATOM 964 C C . THR A 1 123 ? -10.330 -0.455 20.142 1.00 89.38 123 THR A C 1
ATOM 966 O O . THR A 1 123 ? -10.922 0.264 19.343 1.00 89.38 123 THR A O 1
ATOM 969 N N . THR A 1 124 ? -9.231 -0.048 20.771 1.00 91.31 124 THR A N 1
ATOM 970 C CA . THR A 1 124 ? -8.533 1.220 20.477 1.00 91.31 124 THR A CA 1
ATOM 971 C C . THR A 1 124 ? -7.425 1.051 19.442 1.00 91.31 124 THR A C 1
ATOM 973 O O . THR A 1 124 ? -7.102 2.001 18.732 1.00 91.31 124 THR A O 1
ATOM 976 N N . HIS A 1 125 ? -6.876 -0.160 19.340 1.00 91.94 125 HIS A N 1
ATOM 977 C CA . HIS A 1 125 ? -5.832 -0.529 18.396 1.00 91.94 125 HIS A CA 1
ATOM 978 C C . HIS A 1 125 ? -6.329 -1.630 17.459 1.00 91.94 125 HIS A C 1
ATOM 980 O O . HIS A 1 125 ? -6.766 -2.682 17.925 1.00 91.94 125 HIS A O 1
ATOM 986 N N . LEU A 1 126 ? -6.241 -1.397 16.153 1.00 92.31 126 LEU A N 1
ATOM 987 C CA . LEU A 1 126 ? -6.565 -2.379 15.126 1.00 92.31 126 LEU A CA 1
ATOM 988 C C . LEU A 1 126 ? -5.365 -2.539 14.197 1.00 92.31 126 LEU A C 1
ATOM 990 O O . LEU A 1 126 ? -4.837 -1.555 13.685 1.00 92.31 126 LEU A O 1
ATOM 994 N N . THR A 1 127 ? -4.948 -3.778 13.973 1.00 93.69 127 THR A N 1
ATOM 995 C CA . THR A 1 127 ? -3.974 -4.124 12.938 1.00 93.69 127 THR A CA 1
ATOM 996 C C . THR A 1 127 ? -4.717 -4.770 11.779 1.00 93.69 127 THR A C 1
ATOM 998 O O . THR A 1 127 ? -5.715 -5.448 11.986 1.00 93.69 127 THR A O 1
ATOM 1001 N N . LEU A 1 128 ? -4.290 -4.488 10.555 1.00 93.12 128 LEU A N 1
ATOM 1002 C CA . LEU A 1 128 ? -4.805 -5.109 9.344 1.00 93.12 128 LEU A CA 1
ATOM 1003 C C . LEU A 1 128 ? -3.611 -5.495 8.481 1.00 93.12 128 LEU A C 1
ATOM 1005 O O . LEU A 1 128 ? -2.749 -4.659 8.201 1.00 93.12 128 LEU A O 1
ATOM 1009 N N . TYR A 1 129 ? -3.583 -6.747 8.040 1.00 94.50 129 TYR A N 1
ATOM 1010 C CA . TYR A 1 129 ? -2.583 -7.224 7.100 1.00 94.50 129 TYR A CA 1
ATOM 1011 C C . TYR A 1 129 ? -3.197 -7.336 5.711 1.00 94.50 129 TYR A C 1
ATOM 1013 O O . TYR A 1 129 ? -4.284 -7.886 5.540 1.00 94.50 129 TYR A O 1
ATOM 1021 N N . LEU A 1 130 ? -2.502 -6.810 4.709 1.00 94.62 130 LEU A N 1
ATOM 1022 C CA . LEU A 1 130 ? -2.950 -6.875 3.324 1.00 94.62 130 LEU A CA 1
ATOM 1023 C C . LEU A 1 130 ? -1.796 -7.204 2.390 1.00 94.62 130 LEU A C 1
ATOM 1025 O O . LEU A 1 130 ? -0.718 -6.615 2.458 1.00 94.62 130 LEU A O 1
ATOM 1029 N N . ARG A 1 131 ? -2.024 -8.152 1.492 1.00 93.69 131 ARG A N 1
ATOM 1030 C CA . ARG A 1 131 ? -1.087 -8.546 0.451 1.00 93.69 131 ARG A CA 1
ATOM 1031 C C . ARG A 1 131 ? -1.501 -7.902 -0.864 1.00 93.69 131 ARG A C 1
ATOM 1033 O O . ARG A 1 131 ? -2.669 -7.879 -1.240 1.00 93.69 131 ARG A O 1
ATOM 1040 N N . THR A 1 132 ? -0.518 -7.343 -1.555 1.00 93.62 132 THR A N 1
ATOM 1041 C CA . THR A 1 132 ? -0.714 -6.698 -2.858 1.00 93.62 132 THR A CA 1
ATOM 1042 C C . THR A 1 132 ? -0.242 -7.626 -3.968 1.00 93.62 132 THR A C 1
ATOM 1044 O O . THR A 1 132 ? 0.574 -8.515 -3.728 1.00 93.62 132 THR A O 1
ATOM 1047 N N . VAL A 1 133 ? -0.759 -7.428 -5.178 1.00 91.56 133 VAL A N 1
ATOM 1048 C CA . VAL A 1 133 ? -0.342 -8.181 -6.365 1.00 91.56 133 VAL A CA 1
ATOM 1049 C C . VAL A 1 133 ? 0.527 -7.281 -7.235 1.00 91.56 133 VAL A C 1
ATOM 1051 O O . VAL A 1 133 ? 0.065 -6.231 -7.683 1.00 91.56 133 VAL A O 1
ATOM 1054 N N . GLU A 1 134 ? 1.769 -7.694 -7.499 1.00 90.81 134 GLU A N 1
ATOM 1055 C CA . GLU A 1 134 ? 2.672 -6.927 -8.364 1.00 90.81 134 GLU A CA 1
ATOM 1056 C C . GLU A 1 134 ? 2.070 -6.702 -9.759 1.00 90.81 134 GLU A C 1
ATOM 1058 O O . GLU A 1 134 ? 1.386 -7.557 -10.326 1.00 90.81 134 GLU A O 1
ATOM 1063 N N . GLY A 1 135 ? 2.312 -5.513 -10.309 1.00 89.19 135 GLY A N 1
ATOM 1064 C CA . GLY A 1 135 ? 1.775 -5.068 -11.595 1.00 89.19 135 GLY A CA 1
ATOM 1065 C C . GLY A 1 135 ? 0.429 -4.350 -11.497 1.00 89.19 135 GLY A C 1
ATOM 1066 O O . GLY A 1 135 ? 0.098 -3.567 -12.388 1.00 89.19 135 GLY A O 1
ATOM 1067 N N . HIS A 1 136 ? -0.309 -4.525 -10.398 1.00 91.31 136 HIS A N 1
ATOM 1068 C CA . HIS A 1 136 ? -1.500 -3.734 -10.106 1.00 91.31 136 HIS A CA 1
ATOM 1069 C C . HIS A 1 136 ? -1.134 -2.542 -9.222 1.00 91.31 136 HIS A C 1
ATOM 1071 O O . HIS A 1 136 ? -0.274 -2.625 -8.352 1.00 91.31 136 HIS A O 1
ATOM 1077 N N . PHE A 1 137 ? -1.779 -1.404 -9.458 1.00 92.69 137 PHE A N 1
ATOM 1078 C CA . PHE A 1 137 ? -1.531 -0.180 -8.706 1.00 92.69 137 PHE A CA 1
ATOM 1079 C C . PHE A 1 137 ? -2.816 0.626 -8.574 1.00 92.69 137 PHE A C 1
ATOM 1081 O O . PHE A 1 137 ? -3.696 0.560 -9.434 1.00 92.69 137 PHE A O 1
ATOM 1088 N N . GLY A 1 138 ? -2.918 1.399 -7.500 1.00 92.44 138 GLY A N 1
ATOM 1089 C CA . GLY A 1 138 ? -4.143 2.104 -7.151 1.00 92.44 138 GLY A CA 1
ATOM 1090 C C . GLY A 1 138 ? -4.014 2.845 -5.830 1.00 92.44 138 GLY A C 1
ATOM 1091 O O . GLY A 1 138 ? -2.910 3.063 -5.327 1.00 92.44 138 GLY A O 1
ATOM 1092 N N . VAL A 1 139 ? -5.152 3.243 -5.271 1.00 94.56 139 VAL A N 1
ATOM 1093 C CA . VAL A 1 139 ? -5.219 3.894 -3.962 1.00 94.56 139 VAL A CA 1
ATOM 1094 C C . VAL A 1 139 ? -6.030 3.016 -3.020 1.00 94.56 139 VAL A C 1
ATOM 1096 O O . VAL A 1 139 ? -7.117 2.552 -3.362 1.00 94.56 139 VAL A O 1
ATOM 1099 N N . LEU A 1 140 ? -5.475 2.782 -1.837 1.00 95.62 140 LEU A N 1
ATOM 1100 C CA . LEU A 1 140 ? -6.153 2.183 -0.699 1.00 95.62 140 LEU A CA 1
ATOM 1101 C C . LEU A 1 140 ? -6.730 3.306 0.159 1.00 95.62 140 LEU A C 1
ATOM 1103 O O . LEU A 1 140 ? -5.983 4.146 0.661 1.00 95.62 140 LEU A O 1
ATOM 1107 N N . ARG A 1 141 ? -8.047 3.313 0.344 1.00 96.06 141 ARG A N 1
ATOM 1108 C CA . ARG A 1 141 ? -8.747 4.235 1.236 1.00 96.06 141 ARG A CA 1
ATOM 1109 C C . ARG A 1 141 ? -9.266 3.480 2.441 1.00 96.06 141 ARG A C 1
ATOM 1111 O O . ARG A 1 141 ? -9.919 2.447 2.310 1.00 96.06 141 ARG A O 1
ATOM 1118 N N . VAL A 1 142 ? -8.977 4.011 3.619 1.00 96.38 142 VAL A N 1
ATOM 1119 C CA . VAL A 1 142 ? -9.401 3.425 4.888 1.00 96.38 142 VAL A CA 1
ATOM 1120 C C . VAL A 1 142 ? -10.210 4.452 5.656 1.00 96.38 142 VAL A C 1
ATOM 1122 O O . VAL A 1 142 ? -9.719 5.535 5.965 1.00 96.38 142 VAL A O 1
ATOM 1125 N N . TYR A 1 143 ? -11.455 4.112 5.957 1.00 95.25 143 TYR A N 1
ATOM 1126 C CA . TYR A 1 143 ? -12.388 4.960 6.684 1.00 95.25 143 TYR A CA 1
ATOM 1127 C C . TYR A 1 143 ? -12.553 4.415 8.092 1.00 95.25 143 TYR A C 1
ATOM 1129 O O . TYR A 1 143 ? -13.052 3.308 8.272 1.00 95.25 143 TYR A O 1
ATOM 1137 N N . VAL A 1 144 ? -12.148 5.189 9.092 1.0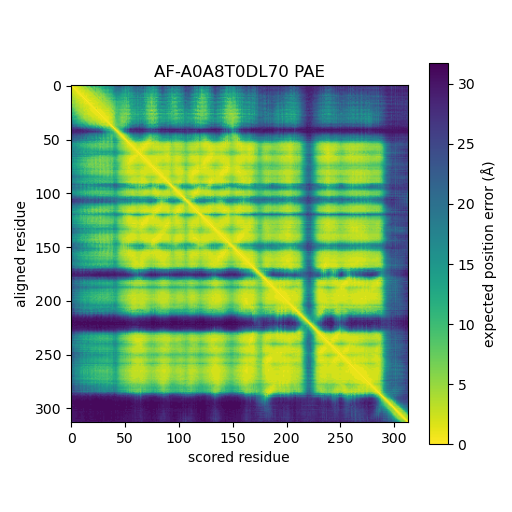0 94.38 144 VAL A N 1
ATOM 1138 C CA . VAL A 1 144 ? -12.223 4.793 10.500 1.00 94.38 144 VAL A CA 1
ATOM 1139 C C . VAL A 1 144 ? -13.352 5.553 11.180 1.00 94.38 144 VAL A C 1
ATOM 1141 O O . VAL A 1 144 ? -13.352 6.789 11.190 1.00 94.38 144 VAL A O 1
ATOM 1144 N N . ALA A 1 145 ? -14.297 4.811 11.758 1.00 92.12 145 ALA A N 1
ATOM 1145 C CA . ALA A 1 145 ? -15.415 5.353 12.515 1.00 92.12 145 ALA A CA 1
ATOM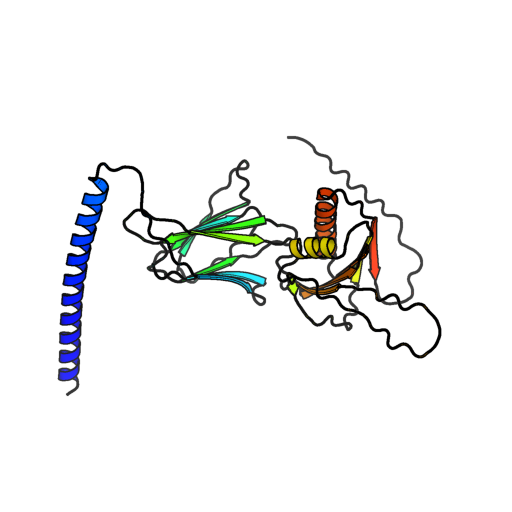 1146 C C . ALA A 1 145 ? -15.271 5.009 14.012 1.00 92.12 145 ALA A C 1
ATOM 1148 O O . ALA A 1 145 ? -15.164 3.830 14.372 1.00 92.12 145 ALA A O 1
ATOM 1149 N N . PRO A 1 146 ? -15.268 6.009 14.911 1.00 91.06 146 PRO A N 1
ATOM 1150 C CA . PRO A 1 146 ? -15.273 5.763 16.345 1.00 91.06 146 PRO A CA 1
ATOM 1151 C C . PRO A 1 146 ? -16.640 5.270 16.821 1.00 91.06 146 PRO A C 1
ATOM 1153 O O . PRO A 1 146 ? -17.686 5.635 16.282 1.00 91.06 146 PRO A O 1
ATOM 1156 N N . ARG A 1 147 ? -16.631 4.509 17.912 1.00 88.25 147 ARG A N 1
ATOM 1157 C CA . ARG A 1 147 ? -17.828 4.194 18.686 1.00 88.25 147 ARG A CA 1
ATOM 1158 C C . ARG A 1 147 ? -18.295 5.460 19.394 1.00 88.25 147 ARG A C 1
ATOM 1160 O O . ARG A 1 147 ? -17.578 6.015 20.225 1.00 88.25 147 ARG A O 1
ATOM 1167 N N . SER A 1 148 ? -19.495 5.919 19.062 1.00 81.44 148 SER A N 1
ATOM 1168 C CA . SER A 1 148 ? -20.123 7.057 19.726 1.00 81.44 148 SER A CA 1
ATOM 1169 C C . SER A 1 148 ? -21.642 6.918 19.705 1.00 81.44 148 SER A C 1
ATOM 1171 O O . SER A 1 148 ? -22.201 6.428 18.727 1.00 81.44 148 SER A O 1
ATOM 1173 N N . ASP A 1 149 ? -22.307 7.426 20.742 1.00 73.75 149 ASP A N 1
ATOM 1174 C CA . ASP A 1 149 ? -23.774 7.465 20.824 1.00 73.75 149 ASP A CA 1
ATOM 1175 C C . ASP A 1 149 ? -24.383 8.711 20.143 1.00 73.75 149 ASP A C 1
ATOM 1177 O O . ASP A 1 149 ? -25.531 9.062 20.416 1.00 73.75 149 ASP A O 1
ATOM 1181 N N . GLY A 1 150 ? -23.602 9.462 19.359 1.00 72.38 150 GLY A N 1
ATOM 1182 C CA . GLY A 1 150 ? -23.989 10.734 18.738 1.00 72.38 150 GLY A CA 1
ATOM 1183 C C . GLY A 1 150 ? -23.574 10.826 17.263 1.00 72.38 150 GLY A C 1
ATOM 1184 O O . GLY A 1 150 ? -23.254 9.805 16.659 1.00 72.38 150 GLY A O 1
ATOM 1185 N N . PRO A 1 151 ? -23.587 12.027 16.652 1.00 73.50 151 PRO A N 1
ATOM 1186 C CA . PRO A 1 151 ? -23.127 12.202 15.278 1.00 73.50 151 PRO A CA 1
ATOM 1187 C C . PRO A 1 151 ? -21.627 11.900 15.172 1.00 73.50 151 PRO A C 1
ATOM 1189 O O . PRO A 1 151 ? -20.809 12.480 15.887 1.00 73.50 151 PRO A O 1
ATOM 1192 N N . ILE A 1 152 ? -21.280 10.987 14.267 1.00 75.31 152 ILE A N 1
ATOM 1193 C CA . ILE A 1 152 ? -19.917 10.487 14.078 1.00 75.31 152 ILE A CA 1
ATOM 1194 C C . ILE A 1 152 ? -19.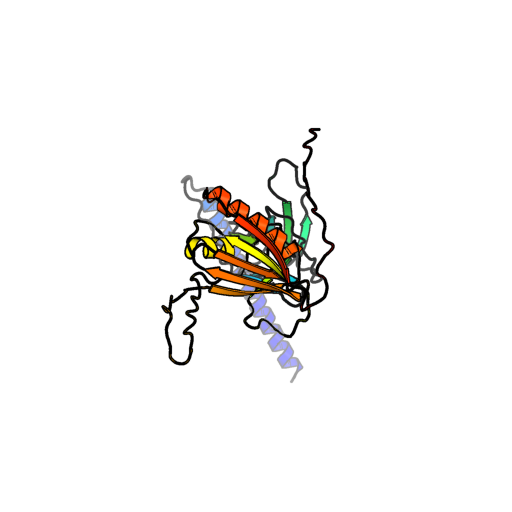276 11.193 12.882 1.00 75.31 152 ILE A C 1
ATOM 1196 O O . ILE A 1 152 ? -19.872 11.273 11.810 1.00 75.31 152 ILE A O 1
ATOM 1200 N N . ALA A 1 153 ? -18.041 11.667 13.054 1.00 82.62 153 ALA A N 1
ATOM 1201 C CA . ALA A 1 153 ? -17.156 11.965 11.934 1.00 82.62 153 ALA A CA 1
ATOM 1202 C C . ALA A 1 153 ? -16.267 10.756 11.649 1.00 82.62 153 ALA A C 1
ATOM 1204 O O . ALA A 1 153 ? -15.574 10.258 12.537 1.00 82.62 153 ALA A O 1
ATOM 1205 N N . CYS A 1 154 ? -16.262 10.320 10.395 1.00 87.56 154 CYS A N 1
ATOM 1206 C CA . CYS A 1 154 ? -15.343 9.301 9.912 1.00 87.56 154 CYS A CA 1
ATOM 1207 C C . CYS A 1 154 ? -14.051 9.973 9.452 1.00 87.56 154 CYS A C 1
ATOM 1209 O O . CYS A 1 154 ? -14.090 11.007 8.779 1.00 87.56 154 CYS A O 1
ATOM 1211 N N . LYS A 1 155 ? -12.903 9.377 9.769 1.00 91.19 155 LYS A N 1
ATOM 1212 C CA . LYS A 1 155 ? -11.619 9.832 9.232 1.00 91.19 155 LYS A CA 1
ATOM 1213 C C . LYS A 1 155 ? -11.208 8.952 8.062 1.00 91.19 155 LYS A C 1
ATOM 1215 O O . LYS A 1 155 ? -11.157 7.735 8.207 1.00 91.19 155 LYS A O 1
ATOM 1220 N N . GLN A 1 156 ? -10.902 9.577 6.929 1.00 94.44 156 GLN A N 1
ATOM 1221 C CA . GLN A 1 156 ? -10.380 8.909 5.740 1.00 94.44 156 GLN A CA 1
ATOM 1222 C C . GLN A 1 156 ? -8.850 8.989 5.723 1.00 94.44 156 GLN A C 1
ATOM 1224 O O . GLN A 1 156 ? -8.276 10.064 5.901 1.00 94.44 156 GLN A O 1
ATOM 1229 N N . LEU A 1 157 ? -8.207 7.848 5.502 1.00 95.44 157 LEU A N 1
ATOM 1230 C CA . LEU A 1 157 ? -6.781 7.704 5.224 1.00 95.44 157 LEU A CA 1
ATOM 1231 C C . LEU A 1 157 ? -6.612 7.220 3.785 1.00 95.44 157 LEU A C 1
ATOM 1233 O O . LEU A 1 157 ? -7.399 6.392 3.330 1.00 95.44 157 LEU A O 1
ATOM 1237 N N . GLU A 1 158 ? -5.592 7.710 3.084 1.00 95.81 158 GLU A N 1
ATOM 1238 C CA . GLU A 1 158 ? -5.285 7.295 1.713 1.00 95.81 158 GLU A CA 1
ATOM 1239 C C . GLU A 1 158 ? -3.828 6.845 1.599 1.00 95.81 158 GLU A C 1
ATOM 1241 O O . GLU A 1 158 ? -2.913 7.584 1.963 1.00 95.81 158 GLU A O 1
ATOM 1246 N N . PHE A 1 159 ? -3.617 5.646 1.055 1.00 95.00 159 PHE A N 1
ATOM 1247 C CA . PHE A 1 159 ? -2.299 5.059 0.838 1.00 95.00 159 PHE A CA 1
ATOM 1248 C C . PHE A 1 159 ? -2.134 4.662 -0.637 1.00 95.00 159 PHE A C 1
ATOM 1250 O O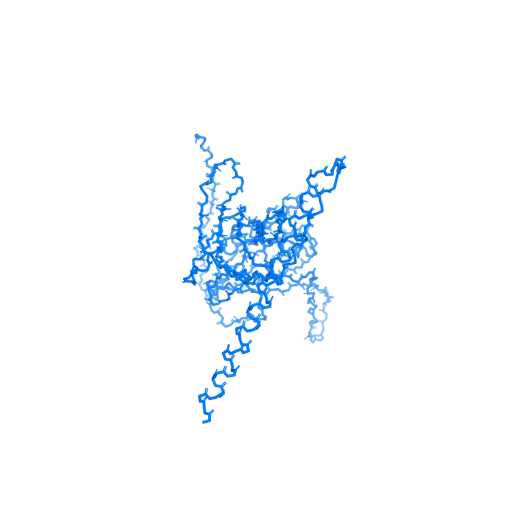 . PHE A 1 159 ? -2.945 3.893 -1.160 1.00 95.00 159 PHE A O 1
ATOM 1257 N N . PRO A 1 160 ? -1.104 5.160 -1.343 1.00 93.75 160 PRO A N 1
ATOM 1258 C CA . PRO A 1 160 ? -0.850 4.763 -2.722 1.00 93.75 160 PRO A CA 1
ATOM 1259 C C . PRO A 1 160 ? -0.197 3.376 -2.782 1.00 93.75 160 PRO A C 1
ATOM 1261 O O . PRO A 1 160 ? 0.887 3.170 -2.235 1.00 93.75 160 PRO A O 1
ATOM 1264 N N . ILE A 1 161 ? -0.813 2.444 -3.510 1.00 94.62 161 ILE A N 1
ATOM 1265 C CA . ILE A 1 161 ? -0.226 1.138 -3.827 1.00 94.62 161 ILE A CA 1
ATOM 1266 C C . ILE A 1 161 ? 0.561 1.272 -5.129 1.00 94.62 161 ILE A C 1
ATOM 1268 O O . ILE A 1 161 ? 0.008 1.594 -6.184 1.00 94.62 161 ILE A O 1
ATOM 1272 N N . ARG A 1 162 ? 1.874 1.056 -5.033 1.00 94.94 162 ARG A N 1
ATOM 1273 C CA . ARG A 1 162 ? 2.818 1.156 -6.152 1.00 94.94 162 ARG A CA 1
ATOM 1274 C C . ARG A 1 162 ? 2.781 -0.121 -7.012 1.00 94.94 162 ARG A C 1
ATOM 1276 O O . ARG A 1 162 ? 2.543 -1.187 -6.461 1.00 94.94 162 ARG A O 1
ATOM 1283 N N . PRO A 1 163 ? 3.068 -0.049 -8.326 1.00 95.00 163 PRO A N 1
ATOM 1284 C CA . PRO A 1 163 ? 3.127 -1.228 -9.199 1.00 95.00 163 PRO A CA 1
ATOM 1285 C C . PRO A 1 163 ? 4.078 -2.328 -8.712 1.00 95.00 163 PRO A C 1
ATOM 1287 O O . PRO A 1 163 ? 3.772 -3.512 -8.836 1.00 95.00 163 PRO A O 1
ATOM 1290 N N . LEU A 1 164 ? 5.227 -1.934 -8.158 1.00 94.38 164 LEU A N 1
ATOM 1291 C CA . LEU A 1 164 ? 6.195 -2.825 -7.519 1.00 94.38 164 LEU A CA 1
ATOM 1292 C C . LEU A 1 164 ? 6.160 -2.644 -5.997 1.00 94.38 164 LEU A C 1
ATOM 1294 O O . LEU A 1 164 ? 7.172 -2.373 -5.358 1.00 94.38 164 LEU A O 1
ATOM 1298 N N . SER A 1 165 ? 4.967 -2.744 -5.415 1.00 93.31 165 SER A N 1
ATOM 1299 C CA . SER A 1 165 ? 4.705 -2.538 -3.987 1.00 93.31 165 SER A CA 1
ATOM 1300 C C . SER A 1 165 ? 5.499 -3.472 -3.066 1.00 93.31 165 SER A C 1
ATOM 1302 O O . SER A 1 165 ? 5.921 -3.058 -1.993 1.00 93.31 165 SER A O 1
ATOM 1304 N N . LEU A 1 166 ? 5.763 -4.712 -3.483 1.00 93.44 166 LEU A N 1
ATOM 1305 C CA . LEU A 1 166 ? 6.492 -5.698 -2.672 1.00 93.44 166 LEU A CA 1
ATOM 1306 C C . LEU A 1 166 ? 8.020 -5.559 -2.756 1.00 93.44 166 LEU A C 1
ATOM 1308 O O . LEU A 1 166 ? 8.748 -6.412 -2.256 1.00 93.44 166 LEU A O 1
ATOM 1312 N N . HIS A 1 167 ? 8.528 -4.504 -3.390 1.00 93.44 167 HIS A N 1
ATOM 1313 C CA . HIS A 1 167 ? 9.956 -4.224 -3.423 1.00 93.44 167 HIS A CA 1
ATOM 1314 C C . HIS A 1 167 ? 10.356 -3.342 -2.240 1.00 93.44 167 HIS A C 1
ATOM 1316 O O . HIS A 1 167 ? 9.681 -2.371 -1.920 1.00 93.44 167 HIS A O 1
ATOM 1322 N N . ARG A 1 168 ? 11.491 -3.640 -1.614 1.00 91.81 168 ARG A N 1
ATOM 1323 C CA . ARG A 1 168 ? 12.097 -2.825 -0.557 1.00 91.81 168 ARG A CA 1
ATOM 1324 C C . ARG A 1 168 ? 13.436 -2.288 -1.026 1.00 91.81 168 ARG A C 1
ATOM 1326 O O . ARG A 1 168 ? 14.171 -2.990 -1.723 1.00 91.81 168 ARG A O 1
ATOM 1333 N N . ARG A 1 169 ? 13.775 -1.054 -0.650 1.00 91.62 169 ARG A N 1
ATOM 1334 C CA . ARG A 1 169 ? 15.069 -0.477 -1.018 1.00 91.62 169 ARG A CA 1
ATOM 1335 C C . ARG A 1 169 ? 16.198 -1.160 -0.245 1.00 91.62 169 ARG A C 1
ATOM 1337 O O . ARG A 1 169 ? 16.143 -1.287 0.976 1.00 91.62 169 ARG A O 1
ATOM 1344 N N . THR A 1 170 ? 17.249 -1.550 -0.956 1.00 86.75 170 THR A N 1
ATOM 1345 C CA . THR A 1 170 ? 18.456 -2.160 -0.385 1.00 86.75 170 THR A CA 1
ATOM 1346 C C . THR A 1 170 ? 19.712 -1.435 -0.872 1.00 86.75 170 THR A C 1
ATOM 1348 O O . THR A 1 170 ? 19.689 -0.689 -1.852 1.00 86.75 170 THR A O 1
ATOM 1351 N N . HIS A 1 171 ? 20.820 -1.592 -0.144 1.00 77.75 171 HIS A N 1
ATOM 1352 C CA . HIS A 1 171 ? 22.096 -0.928 -0.456 1.00 77.75 171 HIS A CA 1
ATOM 1353 C C . HIS A 1 171 ? 23.125 -1.863 -1.101 1.00 77.75 171 HIS A C 1
ATOM 1355 O O . HIS A 1 171 ? 24.115 -1.397 -1.657 1.00 77.75 171 HIS A O 1
ATOM 1361 N N . THR A 1 172 ? 22.894 -3.175 -1.047 1.00 69.00 172 THR A N 1
ATOM 1362 C CA . THR A 1 172 ? 23.837 -4.201 -1.491 1.00 69.00 172 THR A CA 1
ATOM 1363 C C . THR A 1 172 ? 23.287 -4.970 -2.688 1.00 69.00 172 THR A C 1
ATOM 1365 O O . THR A 1 172 ? 22.438 -5.863 -2.580 1.00 69.00 172 THR A O 1
ATOM 1368 N N . PHE A 1 173 ? 23.833 -4.659 -3.862 1.00 66.19 173 PHE A N 1
ATOM 1369 C CA . PHE A 1 173 ? 23.762 -5.566 -4.997 1.00 66.19 173 PHE A CA 1
ATOM 1370 C C . PHE A 1 173 ? 24.834 -6.629 -4.760 1.00 66.19 173 PHE A C 1
ATOM 1372 O O . PHE A 1 173 ? 26.020 -6.323 -4.798 1.00 66.19 173 PHE A O 1
ATOM 1379 N N . LEU A 1 174 ? 24.426 -7.851 -4.415 1.00 58.16 174 LEU A N 1
ATOM 1380 C CA . LEU A 1 174 ? 25.384 -8.949 -4.302 1.00 58.16 174 LEU A CA 1
ATOM 1381 C C . LEU A 1 174 ? 25.755 -9.327 -5.734 1.00 58.16 174 LEU A C 1
ATOM 1383 O O . LEU A 1 174 ? 24.966 -9.972 -6.422 1.00 58.16 174 LEU A O 1
ATOM 1387 N N . GLU A 1 175 ? 26.919 -8.861 -6.181 1.00 53.91 175 GLU A N 1
ATOM 1388 C CA . GLU A 1 175 ? 27.503 -9.189 -7.487 1.00 53.91 175 GLU A CA 1
ATOM 1389 C C . GLU A 1 175 ? 27.795 -10.695 -7.634 1.00 53.91 175 GLU A C 1
ATOM 1391 O O . GLU A 1 175 ? 27.944 -11.177 -8.751 1.00 53.91 175 GLU A O 1
ATOM 1396 N N . ASP A 1 176 ? 27.751 -11.453 -6.531 1.00 49.31 176 ASP A N 1
ATOM 1397 C CA . ASP A 1 176 ? 27.957 -12.908 -6.462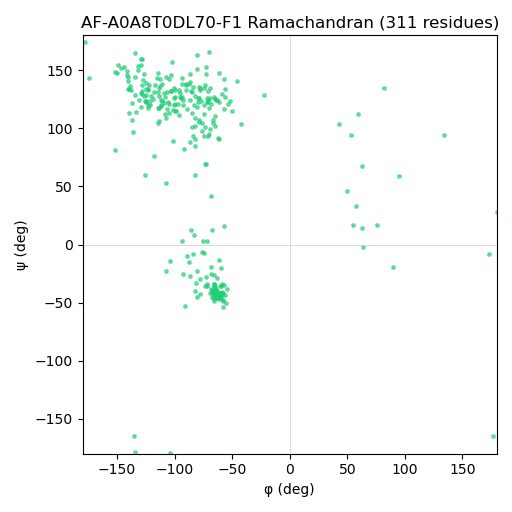 1.00 49.31 176 ASP A CA 1
ATOM 1398 C C . ASP A 1 176 ? 26.811 -13.755 -7.051 1.00 49.31 176 ASP A C 1
ATOM 1400 O O . ASP A 1 176 ? 26.825 -14.984 -6.974 1.00 49.31 176 ASP A O 1
ATOM 1404 N N . CYS A 1 177 ? 25.778 -13.136 -7.622 1.00 49.34 177 CYS A N 1
ATOM 1405 C CA . CYS A 1 177 ? 24.702 -13.885 -8.256 1.00 49.34 177 CYS A CA 1
ATOM 1406 C C . CYS A 1 177 ? 25.080 -14.222 -9.705 1.00 49.34 177 CYS A C 1
ATOM 1408 O O . CYS A 1 177 ? 24.834 -13.423 -10.604 1.00 49.34 177 CYS A O 1
ATOM 1410 N N . GLU A 1 178 ? 25.522 -15.458 -9.959 1.00 56.34 178 GLU A N 1
ATOM 1411 C CA . GLU A 1 178 ? 25.517 -16.139 -11.277 1.00 56.34 178 GLU A CA 1
ATOM 1412 C C . GLU A 1 178 ? 24.108 -16.234 -11.921 1.00 56.34 178 GLU A C 1
ATOM 1414 O O . GLU A 1 178 ? 23.853 -17.035 -12.821 1.00 56.34 178 GLU A O 1
ATOM 1419 N N . ARG A 1 179 ? 23.141 -15.447 -11.442 1.00 68.44 179 ARG A N 1
ATOM 1420 C CA . ARG A 1 179 ? 21.763 -15.454 -11.910 1.00 68.44 179 ARG A CA 1
ATOM 1421 C C . ARG A 1 179 ? 21.684 -14.695 -13.235 1.00 68.44 179 ARG A C 1
ATOM 1423 O O . ARG A 1 179 ? 22.227 -13.593 -13.332 1.00 68.44 179 ARG A O 1
ATOM 1430 N N . PRO A 1 180 ? 20.986 -15.235 -14.245 1.00 74.62 180 PRO A N 1
ATOM 1431 C CA . PRO A 1 180 ? 20.769 -14.519 -15.493 1.00 74.62 180 PRO A CA 1
ATOM 1432 C C . PRO A 1 180 ? 19.982 -13.236 -15.210 1.00 74.62 180 PRO A C 1
ATOM 1434 O O . PRO A 1 180 ? 18.890 -13.277 -14.640 1.00 74.62 180 PRO A O 1
ATOM 1437 N N . LEU A 1 181 ? 20.547 -12.090 -15.589 1.00 83.75 181 LEU A N 1
ATOM 1438 C CA . LEU A 1 181 ? 19.911 -10.791 -15.390 1.00 83.75 181 LEU A CA 1
ATOM 1439 C C . LEU A 1 181 ? 19.260 -10.332 -16.688 1.00 83.75 181 LEU A C 1
ATOM 1441 O O . LEU A 1 181 ? 19.926 -10.099 -17.700 1.00 83.75 181 LEU A O 1
ATOM 1445 N N . ASN A 1 182 ? 17.954 -10.115 -16.628 1.00 89.50 182 ASN A N 1
ATOM 1446 C CA . ASN A 1 182 ? 17.215 -9.447 -17.684 1.00 89.50 182 ASN A CA 1
ATOM 1447 C C . ASN A 1 182 ? 17.530 -7.954 -17.626 1.00 89.50 182 ASN A C 1
ATOM 1449 O O . ASN A 1 182 ? 17.518 -7.355 -16.549 1.00 89.50 182 ASN A O 1
ATOM 1453 N N . ARG A 1 183 ? 17.800 -7.346 -18.778 1.00 91.50 183 ARG A N 1
ATOM 1454 C CA . ARG A 1 183 ? 18.138 -5.931 -18.912 1.00 91.50 183 ARG A CA 1
ATOM 1455 C C . ARG A 1 183 ? 17.122 -5.241 -19.810 1.00 91.50 183 ARG A C 1
ATOM 1457 O O . ARG A 1 183 ? 16.917 -5.656 -20.944 1.00 91.50 183 ARG A O 1
ATOM 1464 N N . LEU A 1 184 ? 16.555 -4.149 -19.315 1.00 93.19 184 LEU A N 1
ATOM 1465 C CA . LEU A 1 184 ? 15.745 -3.207 -20.076 1.00 93.19 184 LEU A CA 1
ATOM 1466 C C . LEU A 1 184 ? 16.482 -1.875 -20.153 1.00 93.19 184 LEU A C 1
ATOM 1468 O O . LEU A 1 184 ? 16.704 -1.229 -19.131 1.00 93.19 184 LEU A O 1
ATOM 1472 N N . THR A 1 185 ? 16.833 -1.446 -21.358 1.00 93.69 185 THR A N 1
ATOM 1473 C CA . THR A 1 185 ? 17.421 -0.131 -21.604 1.00 93.69 185 THR A CA 1
ATOM 1474 C C . THR A 1 185 ? 16.410 0.762 -22.314 1.00 93.69 185 THR A C 1
ATOM 1476 O O . THR A 1 185 ? 15.826 0.398 -23.331 1.00 93.69 185 THR A O 1
ATOM 1479 N N . LEU A 1 186 ? 16.190 1.943 -21.742 1.00 92.94 186 LEU A N 1
ATOM 1480 C CA . LEU A 1 186 ? 15.312 2.984 -22.252 1.00 92.94 186 LEU A CA 1
ATOM 1481 C C . LEU A 1 186 ? 16.159 4.184 -22.655 1.00 92.94 186 LEU A C 1
ATOM 1483 O O . LEU A 1 186 ? 16.913 4.714 -21.839 1.00 92.94 186 LEU A O 1
ATOM 1487 N N . SER A 1 187 ? 15.976 4.649 -23.883 1.00 92.94 187 SER A N 1
ATOM 1488 C CA . SER A 1 187 ? 16.600 5.872 -24.386 1.00 92.94 187 SER A CA 1
ATOM 1489 C C . SER A 1 187 ? 15.521 6.809 -24.906 1.00 92.94 187 SER A C 1
ATOM 1491 O O . SER A 1 187 ? 14.622 6.386 -25.630 1.00 92.94 187 SER A O 1
ATOM 1493 N N . GLY A 1 188 ? 15.574 8.087 -24.550 1.00 91.38 188 GLY A N 1
ATOM 1494 C CA . GLY A 1 188 ? 14.545 9.037 -24.965 1.00 91.38 188 GLY A CA 1
ATOM 1495 C C . GLY A 1 188 ? 14.814 10.457 -24.499 1.00 91.38 188 GLY A C 1
ATOM 1496 O O . GLY A 1 188 ? 15.744 10.719 -23.746 1.00 91.38 188 GLY A O 1
ATOM 1497 N N . ARG A 1 189 ? 13.979 11.400 -24.939 1.00 91.62 189 ARG A N 1
ATOM 1498 C CA . ARG A 1 189 ? 14.111 12.826 -24.590 1.00 91.62 189 ARG A CA 1
ATOM 1499 C C . ARG A 1 189 ? 13.492 13.139 -23.223 1.00 91.62 189 ARG A C 1
ATOM 1501 O O . ARG A 1 189 ? 12.569 13.940 -23.142 1.00 91.62 189 ARG A O 1
ATOM 1508 N N . PHE A 1 190 ? 13.986 12.492 -22.170 1.00 93.00 190 PHE A N 1
ATOM 1509 C CA . PHE A 1 190 ? 13.601 12.764 -20.783 1.00 93.00 190 PHE A CA 1
ATOM 1510 C C . PHE A 1 190 ? 14.782 13.323 -19.981 1.00 93.00 190 PHE A C 1
ATOM 1512 O O . PHE A 1 190 ? 15.950 12.989 -20.212 1.00 93.00 190 PHE A O 1
ATOM 1519 N N . SER A 1 191 ? 14.473 14.186 -19.021 1.00 92.00 191 SER A N 1
ATOM 1520 C CA . SER A 1 191 ? 15.425 14.658 -18.017 1.00 92.00 191 SER A CA 1
ATOM 1521 C C . SER A 1 191 ? 15.606 13.639 -16.885 1.00 92.00 191 SER A C 1
ATOM 1523 O O . SER A 1 191 ? 14.782 12.745 -16.686 1.00 92.00 191 SER A O 1
ATOM 1525 N N . LEU A 1 192 ? 16.684 13.789 -16.110 1.00 91.38 192 LEU A N 1
ATOM 1526 C CA . LEU A 1 192 ? 16.949 12.944 -14.941 1.00 91.38 192 LEU A CA 1
ATOM 1527 C C . LEU A 1 192 ? 15.812 13.030 -13.909 1.00 91.38 192 LEU A C 1
ATOM 1529 O O . LEU A 1 192 ? 15.385 12.007 -13.380 1.00 91.38 192 LEU A O 1
ATOM 1533 N N . ALA A 1 193 ? 15.278 14.233 -13.674 1.00 92.12 193 ALA A N 1
ATOM 1534 C CA . ALA A 1 193 ? 14.170 14.457 -12.746 1.00 92.12 193 ALA A CA 1
ATOM 1535 C C . ALA A 1 193 ? 12.876 13.757 -13.193 1.00 92.12 193 ALA A C 1
ATOM 1537 O O . ALA A 1 193 ? 12.162 13.195 -12.367 1.00 92.12 193 ALA A O 1
ATOM 1538 N N . GLU A 1 194 ? 12.586 13.746 -14.496 1.00 93.44 194 GLU A N 1
ATOM 1539 C CA . GLU A 1 194 ? 11.407 13.058 -15.031 1.00 93.44 194 GLU A CA 1
ATOM 1540 C C . GLU A 1 194 ? 11.503 11.547 -14.866 1.00 93.44 194 GLU A C 1
ATOM 1542 O O . GLU A 1 194 ? 10.557 10.933 -14.379 1.00 93.44 194 GLU A O 1
ATOM 1547 N N . MET A 1 195 ? 12.654 10.957 -15.205 1.00 94.44 195 MET A N 1
ATOM 1548 C CA . MET A 1 195 ? 12.875 9.526 -14.996 1.00 94.44 195 MET A CA 1
ATOM 1549 C C . MET A 1 195 ? 12.793 9.166 -13.511 1.00 94.44 195 MET A C 1
ATOM 1551 O O . MET A 1 195 ? 12.131 8.197 -13.151 1.00 94.44 195 MET A O 1
ATOM 1555 N N . HIS A 1 196 ? 13.393 9.978 -12.636 1.00 94.50 196 HIS A N 1
ATOM 1556 C CA . HIS A 1 196 ? 13.301 9.780 -11.191 1.00 94.50 196 HIS A CA 1
ATOM 1557 C C . HIS A 1 196 ? 11.848 9.813 -10.696 1.00 94.50 196 HIS A C 1
ATOM 1559 O O . HIS A 1 196 ? 11.445 8.941 -9.931 1.00 94.50 196 HIS A O 1
ATOM 1565 N N . GLN A 1 197 ? 11.035 10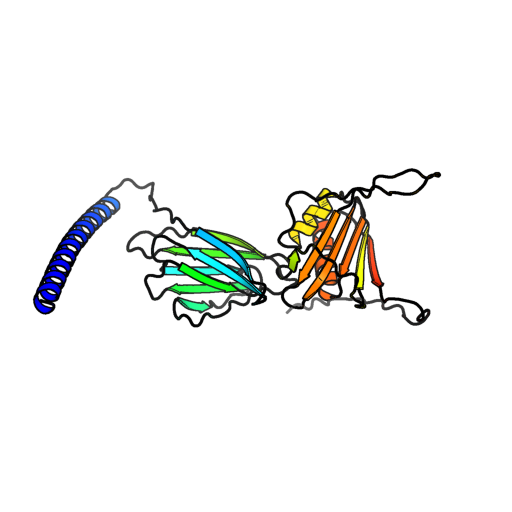.751 -11.193 1.00 94.06 197 GLN A N 1
ATOM 1566 C CA . GLN A 1 197 ? 9.613 10.815 -10.865 1.00 94.06 197 GLN A CA 1
ATOM 1567 C C . GLN A 1 197 ? 8.857 9.567 -11.346 1.00 94.06 197 GLN A C 1
ATOM 1569 O O . GLN A 1 197 ? 7.997 9.060 -10.628 1.00 94.06 197 GLN A O 1
ATOM 1574 N N . TRP A 1 198 ? 9.162 9.045 -12.537 1.00 94.62 198 TRP A N 1
ATOM 1575 C CA . TRP A 1 198 ? 8.537 7.811 -13.023 1.00 94.62 198 TRP A CA 1
ATOM 1576 C C . TRP A 1 198 ? 8.929 6.597 -12.173 1.00 94.62 198 TRP A C 1
ATOM 1578 O O . TRP A 1 198 ? 8.075 5.771 -11.850 1.00 94.62 198 TRP A O 1
ATOM 1588 N N . VAL A 1 199 ? 10.191 6.522 -11.741 1.00 94.38 199 VAL A N 1
ATOM 1589 C CA . VAL A 1 199 ? 10.667 5.501 -10.797 1.00 94.38 199 VAL A CA 1
ATOM 1590 C C . VAL A 1 199 ? 9.951 5.630 -9.450 1.00 94.38 199 VAL A C 1
ATOM 1592 O O . VAL A 1 199 ? 9.464 4.628 -8.941 1.00 94.38 199 VAL A O 1
ATOM 1595 N N . GLN A 1 200 ? 9.774 6.844 -8.919 1.00 93.56 200 GLN A N 1
ATOM 1596 C CA . GLN A 1 200 ? 9.038 7.100 -7.672 1.00 93.56 200 GLN A CA 1
ATOM 1597 C C . GLN A 1 200 ? 7.548 6.716 -7.764 1.00 93.56 200 GLN A C 1
ATOM 1599 O O . GLN A 1 200 ? 6.928 6.349 -6.765 1.00 93.56 200 GLN A O 1
ATOM 1604 N N . VAL A 1 201 ? 6.953 6.780 -8.960 1.00 92.62 201 VAL A N 1
ATOM 1605 C CA . VAL A 1 201 ? 5.592 6.273 -9.205 1.00 92.62 201 VAL A CA 1
ATOM 1606 C C . VAL A 1 201 ? 5.552 4.744 -9.196 1.00 92.62 201 VAL A C 1
ATOM 1608 O O . VAL A 1 201 ? 4.566 4.177 -8.724 1.00 92.62 201 VAL A O 1
ATOM 1611 N N . CYS A 1 202 ? 6.604 4.091 -9.693 1.00 94.06 202 CYS A N 1
ATOM 1612 C CA . CYS A 1 202 ? 6.689 2.641 -9.850 1.00 94.06 202 CYS A CA 1
ATOM 1613 C C . CYS A 1 202 ? 7.096 1.904 -8.561 1.00 94.06 202 CYS A C 1
ATOM 1615 O O . CYS A 1 202 ? 6.542 0.846 -8.259 1.00 94.06 202 CYS A O 1
ATOM 1617 N N . LEU A 1 203 ? 8.041 2.468 -7.802 1.00 93.56 203 LEU A N 1
ATOM 1618 C CA . LEU A 1 203 ? 8.717 1.823 -6.676 1.00 93.56 203 LEU A CA 1
ATOM 1619 C C . LEU A 1 203 ? 8.448 2.548 -5.346 1.00 93.56 203 LEU A C 1
ATOM 1621 O O . LEU A 1 203 ? 8.522 3.783 -5.286 1.00 93.56 203 LEU A O 1
ATOM 1625 N N . PRO A 1 204 ? 8.181 1.806 -4.258 1.00 91.00 204 PRO A N 1
ATOM 1626 C CA . PRO A 1 204 ? 8.090 2.365 -2.911 1.00 91.00 204 PRO A CA 1
ATOM 1627 C C . PRO A 1 204 ? 9.472 2.813 -2.403 1.00 91.00 204 PRO A C 1
ATOM 1629 O O . PRO A 1 204 ? 10.499 2.485 -2.992 1.00 91.00 204 PRO A O 1
ATOM 1632 N N . GLU A 1 205 ? 9.502 3.597 -1.320 1.00 87.75 205 GLU A N 1
ATOM 1633 C CA . GLU A 1 205 ? 10.737 4.029 -0.625 1.00 87.75 205 GLU A CA 1
ATOM 1634 C C . GLU A 1 205 ? 11.788 4.742 -1.505 1.00 87.75 205 GLU A C 1
ATOM 1636 O O . GLU A 1 205 ? 12.956 4.895 -1.132 1.00 87.75 205 GLU A O 1
ATOM 1641 N N . THR A 1 206 ? 11.381 5.206 -2.687 1.00 89.19 206 THR A N 1
ATOM 1642 C CA . THR A 1 206 ? 12.218 6.035 -3.552 1.00 89.19 206 THR A CA 1
ATOM 1643 C C . THR A 1 206 ? 12.397 7.400 -2.878 1.00 89.19 206 THR A C 1
ATOM 1645 O O . THR A 1 206 ? 11.392 8.014 -2.514 1.00 89.19 206 THR A O 1
ATOM 1648 N N . PRO A 1 207 ? 13.637 7.884 -2.680 1.00 88.44 207 PRO A N 1
ATOM 1649 C CA . PRO A 1 207 ? 13.873 9.177 -2.041 1.00 88.44 207 PRO A CA 1
ATOM 1650 C C . PRO A 1 207 ? 13.246 10.310 -2.861 1.00 88.44 207 PRO A C 1
ATOM 1652 O O . PRO A 1 207 ? 13.240 10.235 -4.083 1.00 88.44 207 PRO A O 1
ATOM 1655 N N . ASP A 1 208 ? 12.772 11.372 -2.202 1.00 86.25 208 ASP A N 1
ATOM 1656 C CA . ASP A 1 208 ? 12.142 12.516 -2.890 1.00 86.25 208 ASP A CA 1
ATOM 1657 C C . ASP A 1 208 ? 13.115 13.300 -3.778 1.00 86.25 208 ASP A C 1
ATOM 1659 O O . ASP A 1 208 ? 12.714 13.978 -4.725 1.00 86.25 208 ASP A O 1
ATOM 1663 N N . LYS A 1 209 ? 14.406 13.250 -3.437 1.00 88.06 209 LYS A N 1
ATOM 1664 C CA . LYS A 1 209 ? 15.482 13.847 -4.223 1.00 88.06 209 LYS A CA 1
ATOM 1665 C C . LYS A 1 209 ? 16.357 12.737 -4.797 1.00 88.06 209 LYS A C 1
ATOM 1667 O O . LYS A 1 209 ? 16.730 11.829 -4.046 1.00 88.06 209 LYS A O 1
ATOM 1672 N N . PRO A 1 210 ? 16.745 12.828 -6.080 1.00 84.56 210 PRO A N 1
ATOM 1673 C CA . PRO A 1 210 ? 17.598 11.827 -6.693 1.00 84.56 210 PRO A CA 1
ATOM 1674 C C . PRO A 1 210 ? 18.969 11.827 -5.999 1.00 84.56 210 PRO A C 1
ATOM 1676 O O . PRO A 1 210 ? 19.606 12.880 -5.934 1.00 84.56 210 PRO A O 1
ATOM 1679 N N . PRO A 1 211 ? 19.443 10.681 -5.476 1.00 82.88 211 PRO A N 1
ATOM 1680 C CA . PRO A 1 211 ? 20.803 10.562 -4.977 1.00 82.88 211 PRO A CA 1
ATOM 1681 C C . PRO A 1 211 ? 21.742 10.492 -6.182 1.00 82.88 211 PRO A C 1
ATOM 1683 O O . PRO A 1 211 ? 21.932 9.428 -6.769 1.00 82.88 211 PRO A O 1
ATOM 1686 N N . ILE A 1 212 ? 22.253 11.651 -6.590 1.00 83.56 212 ILE A N 1
ATOM 1687 C CA . ILE A 1 212 ? 23.189 11.768 -7.706 1.00 83.56 212 ILE A CA 1
ATOM 1688 C C . ILE A 1 212 ? 24.526 11.179 -7.263 1.00 83.56 212 ILE A C 1
ATOM 1690 O O . ILE A 1 212 ? 25.090 11.587 -6.249 1.00 83.56 212 ILE A O 1
ATOM 1694 N N . VAL A 1 213 ? 25.002 10.207 -8.028 1.00 78.31 213 VAL A N 1
ATOM 1695 C CA . VAL A 1 213 ? 26.343 9.650 -7.932 1.00 78.31 213 VAL A CA 1
ATOM 1696 C C . VAL A 1 213 ? 27.162 10.283 -9.051 1.00 78.31 213 VAL A C 1
ATOM 1698 O O . VAL A 1 213 ? 26.825 10.164 -10.230 1.00 78.31 213 VAL A O 1
ATOM 1701 N N . THR A 1 214 ? 28.223 10.982 -8.670 1.00 70.56 214 THR A N 1
ATOM 1702 C CA . THR A 1 214 ? 29.290 11.423 -9.568 1.00 70.56 214 THR A CA 1
ATOM 1703 C C . THR A 1 214 ? 30.413 10.401 -9.481 1.00 70.56 214 THR A C 1
ATOM 1705 O O . THR A 1 214 ? 31.046 10.242 -8.439 1.00 70.56 214 THR A O 1
ATOM 1708 N N . GLU A 1 215 ? 30.634 9.658 -10.561 1.00 59.28 215 GLU A N 1
ATOM 1709 C CA . GLU A 1 215 ? 31.809 8.798 -10.675 1.00 59.28 215 GLU A CA 1
ATOM 1710 C C . GLU A 1 215 ? 33.031 9.666 -10.990 1.00 59.28 215 GLU A C 1
ATOM 1712 O O . GLU A 1 215 ? 33.292 10.014 -12.139 1.00 59.28 215 GLU A O 1
ATOM 1717 N N . GLU A 1 216 ? 33.805 10.012 -9.960 1.00 46.62 216 GLU A N 1
ATOM 1718 C CA . GLU A 1 216 ? 35.170 10.499 -10.151 1.00 46.62 216 GLU A CA 1
ATOM 1719 C C . GLU A 1 216 ? 36.017 9.322 -10.641 1.00 46.62 216 GLU A C 1
ATOM 1721 O O . GLU A 1 216 ? 36.429 8.450 -9.871 1.00 46.62 216 GLU A O 1
ATOM 1726 N N . THR A 1 217 ? 36.257 9.255 -11.950 1.00 42.09 217 THR A N 1
ATOM 1727 C CA . THR A 1 217 ? 37.170 8.255 -12.504 1.00 42.09 217 THR A CA 1
ATOM 1728 C C . THR A 1 217 ? 38.570 8.552 -11.963 1.00 42.09 217 THR A C 1
ATOM 1730 O O . THR A 1 217 ? 39.255 9.449 -12.452 1.00 42.09 217 THR A O 1
ATOM 1733 N N . THR A 1 218 ? 39.034 7.797 -10.963 1.00 39.50 218 THR A N 1
ATOM 1734 C CA . THR A 1 218 ? 40.455 7.755 -10.579 1.00 39.50 218 THR A CA 1
ATOM 1735 C C . THR A 1 218 ? 41.228 6.966 -11.638 1.00 39.50 218 THR A C 1
ATOM 1737 O O . THR A 1 218 ? 41.683 5.845 -11.434 1.00 39.50 218 THR A O 1
ATOM 1740 N N . GLY A 1 219 ? 41.332 7.565 -12.825 1.00 36.81 219 GLY A N 1
ATOM 1741 C CA . GLY A 1 219 ? 42.130 7.103 -13.947 1.00 36.81 219 GLY A CA 1
ATOM 1742 C C . GLY A 1 219 ? 43.467 7.832 -13.971 1.00 36.81 219 GLY A C 1
ATOM 1743 O O . GLY A 1 219 ? 43.531 9.056 -14.052 1.00 36.81 219 GLY A O 1
ATOM 1744 N N . VAL A 1 220 ? 44.539 7.054 -13.885 1.00 42.41 220 VAL A N 1
ATOM 1745 C CA . VAL A 1 220 ? 45.921 7.461 -14.145 1.00 42.41 220 VAL A CA 1
ATOM 1746 C C . VAL A 1 220 ? 46.016 8.275 -15.446 1.00 42.41 220 VAL A C 1
ATOM 1748 O O . VAL A 1 220 ? 45.345 7.974 -16.428 1.00 42.41 220 VAL A O 1
ATOM 1751 N N . GLN A 1 221 ? 46.864 9.308 -15.404 1.00 42.09 221 GLN A N 1
ATOM 1752 C CA . GLN A 1 221 ? 47.240 10.242 -16.472 1.00 42.09 221 GLN A CA 1
ATOM 1753 C C . GLN A 1 221 ? 47.027 9.755 -17.916 1.00 42.09 221 GLN A C 1
ATOM 1755 O O . GLN A 1 221 ? 47.621 8.766 -18.338 1.00 42.09 221 GLN A O 1
ATOM 1760 N N . GLY A 1 222 ? 46.352 10.591 -18.710 1.00 38.72 222 GLY A N 1
ATOM 1761 C CA . GLY A 1 222 ? 46.553 10.647 -20.159 1.00 38.72 222 GLY A CA 1
ATOM 1762 C C . GLY A 1 222 ? 45.264 10.663 -20.969 1.00 38.72 222 GLY A C 1
ATOM 1763 O O . GLY A 1 222 ? 44.753 9.617 -21.337 1.00 38.72 222 GLY A O 1
ATOM 1764 N N . THR A 1 223 ? 44.806 11.873 -21.304 1.00 42.53 223 THR A N 1
ATOM 1765 C CA . THR A 1 223 ? 43.923 12.190 -22.444 1.00 42.53 223 THR A CA 1
ATOM 1766 C C . THR A 1 223 ? 42.617 11.397 -22.568 1.00 42.53 223 THR A C 1
ATOM 1768 O O . THR A 1 223 ? 42.579 10.382 -23.249 1.00 42.53 223 THR A O 1
ATOM 1771 N N . MET A 1 224 ? 41.526 11.943 -22.031 1.00 37.69 224 MET A N 1
ATOM 1772 C CA . MET A 1 224 ? 40.221 12.065 -22.703 1.00 37.69 224 MET A CA 1
ATOM 1773 C C . MET A 1 224 ? 39.281 12.865 -21.795 1.00 37.69 224 MET A C 1
ATOM 1775 O O . MET A 1 224 ? 39.388 12.797 -20.575 1.00 37.69 224 MET A O 1
ATOM 1779 N N . GLU A 1 225 ? 38.437 13.694 -22.405 1.00 39.16 225 GLU A N 1
ATOM 1780 C CA . GLU A 1 225 ? 37.509 14.616 -21.746 1.00 39.16 225 GLU A CA 1
ATOM 1781 C C . GLU A 1 225 ? 36.685 13.896 -20.668 1.00 39.16 225 GLU A C 1
ATOM 1783 O O . GLU A 1 225 ? 35.894 13.000 -20.962 1.00 39.16 225 GLU A O 1
ATOM 1788 N N . THR A 1 226 ? 36.891 14.281 -19.409 1.00 39.03 226 THR A N 1
ATOM 1789 C CA . THR A 1 226 ? 36.106 13.817 -18.264 1.00 39.03 226 THR A CA 1
ATOM 1790 C C . THR A 1 226 ? 34.717 14.438 -18.358 1.00 39.03 226 THR A C 1
ATOM 1792 O O . THR A 1 22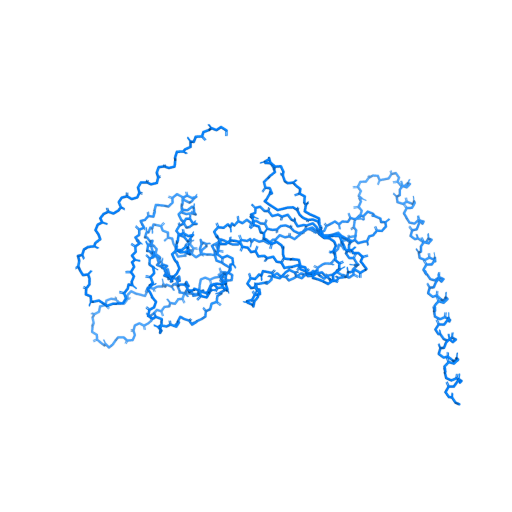6 ? 34.502 15.576 -17.941 1.00 39.03 226 THR A O 1
ATOM 1795 N N . VAL A 1 227 ? 33.776 13.726 -18.972 1.00 49.38 227 VAL A N 1
ATOM 1796 C CA . VAL A 1 227 ? 32.359 14.071 -18.864 1.00 49.38 227 VAL A CA 1
ATOM 1797 C C . VAL A 1 227 ? 31.897 13.550 -17.510 1.00 49.38 227 VAL A C 1
ATOM 1799 O O . VAL A 1 227 ? 31.743 12.342 -17.343 1.00 49.38 227 VAL A O 1
ATOM 1802 N N . ASP A 1 228 ? 31.704 14.452 -16.549 1.00 54.72 228 ASP A N 1
ATOM 1803 C CA . ASP A 1 228 ? 31.044 14.143 -15.280 1.00 54.72 228 ASP A CA 1
ATOM 1804 C C . ASP A 1 228 ? 29.606 13.694 -15.581 1.00 54.72 228 ASP A C 1
ATOM 1806 O O . ASP A 1 228 ? 28.683 14.500 -15.728 1.00 54.72 228 ASP A O 1
ATOM 1810 N N . GLU A 1 229 ? 29.405 12.391 -15.772 1.00 66.56 229 GLU A N 1
ATOM 1811 C CA . GLU A 1 229 ? 28.080 11.841 -16.024 1.00 66.56 229 GLU A CA 1
ATOM 1812 C C . GLU A 1 229 ? 27.352 11.616 -14.695 1.00 66.56 229 GLU A C 1
ATOM 1814 O O . GLU A 1 229 ? 27.451 10.564 -14.060 1.00 66.56 229 GLU A O 1
ATOM 1819 N N . GLU A 1 230 ? 26.576 12.623 -14.290 1.00 80.81 230 GLU A N 1
ATOM 1820 C CA . GLU A 1 230 ? 25.609 12.505 -13.200 1.00 80.81 230 GLU A CA 1
ATOM 1821 C C . GLU A 1 230 ? 24.615 11.371 -13.492 1.00 80.81 230 GLU A C 1
ATOM 1823 O O . GLU A 1 230 ? 23.817 11.427 -14.441 1.00 80.81 230 GLU A O 1
ATOM 1828 N N . HIS A 1 231 ? 24.631 10.344 -12.649 1.00 86.06 231 HIS A N 1
ATOM 1829 C CA . HIS A 1 231 ? 23.688 9.239 -12.730 1.00 86.06 231 HIS A CA 1
ATOM 1830 C C . HIS A 1 231 ? 23.140 8.893 -11.348 1.00 86.06 231 HIS A C 1
ATOM 1832 O O . HIS A 1 231 ? 23.643 9.319 -10.313 1.00 86.06 231 HIS A O 1
ATOM 1838 N N . VAL A 1 232 ? 22.053 8.134 -11.329 1.00 90.75 232 VAL A N 1
ATOM 1839 C CA . VAL A 1 232 ? 21.423 7.651 -10.107 1.00 90.75 232 VAL A CA 1
ATOM 1840 C C . VAL A 1 232 ? 21.359 6.139 -10.172 1.00 90.75 232 VAL A C 1
ATOM 1842 O O . VAL A 1 232 ? 20.916 5.577 -11.176 1.00 90.75 232 VAL A O 1
ATOM 1845 N N . ARG A 1 233 ? 21.767 5.493 -9.081 1.00 91.50 233 ARG A N 1
ATOM 1846 C CA . ARG A 1 233 ? 21.695 4.045 -8.899 1.00 91.50 233 ARG A CA 1
ATOM 1847 C C . ARG A 1 233 ? 20.862 3.720 -7.666 1.00 91.50 233 ARG A C 1
ATOM 1849 O O . ARG A 1 233 ? 21.191 4.135 -6.555 1.00 91.50 233 ARG A O 1
ATOM 1856 N N . LEU A 1 234 ? 19.779 2.977 -7.862 1.00 92.62 234 LEU A N 1
ATOM 1857 C CA . LEU A 1 234 ? 18.910 2.479 -6.797 1.00 92.62 234 LEU A CA 1
ATOM 1858 C C . LEU A 1 234 ? 18.789 0.963 -6.914 1.00 92.62 234 LEU A C 1
ATOM 1860 O O . LEU A 1 234 ? 18.664 0.437 -8.017 1.00 92.62 234 LEU A O 1
ATOM 1864 N N . ILE A 1 235 ? 18.820 0.272 -5.780 1.00 91.88 235 ILE A N 1
ATOM 1865 C CA . ILE A 1 235 ? 18.717 -1.183 -5.719 1.00 91.88 235 ILE A CA 1
ATOM 1866 C C . ILE A 1 235 ? 17.525 -1.536 -4.838 1.00 91.88 235 ILE A C 1
ATOM 1868 O O . ILE A 1 235 ? 17.293 -0.918 -3.795 1.00 91.88 235 ILE A O 1
ATOM 1872 N N . TYR A 1 236 ? 16.764 -2.518 -5.293 1.00 93.38 236 TYR A N 1
ATOM 1873 C CA . TYR A 1 236 ? 15.578 -3.023 -4.635 1.00 93.38 236 TYR A CA 1
ATOM 1874 C C . TYR A 1 236 ? 15.611 -4.544 -4.574 1.00 93.38 236 TYR A C 1
ATOM 1876 O O . TYR A 1 236 ? 16.213 -5.207 -5.419 1.00 93.38 236 TYR A O 1
ATOM 1884 N N . GLU A 1 237 ? 14.929 -5.089 -3.579 1.00 92.50 237 GLU A N 1
ATOM 1885 C CA . GLU A 1 237 ? 14.726 -6.520 -3.396 1.00 92.50 237 GLU A CA 1
ATOM 1886 C C . GLU A 1 237 ? 13.238 -6.794 -3.178 1.00 92.50 237 GLU A C 1
ATOM 1888 O O . GLU A 1 237 ? 12.594 -6.118 -2.376 1.00 92.50 237 GLU A O 1
ATOM 1893 N N . SER A 1 238 ? 12.683 -7.757 -3.912 1.00 92.69 238 SER A N 1
ATOM 1894 C CA . SER A 1 238 ? 11.311 -8.222 -3.712 1.00 92.69 238 SER A CA 1
ATOM 1895 C C . SER A 1 238 ? 11.244 -9.026 -2.421 1.00 92.69 238 SER A C 1
ATOM 1897 O O . SER A 1 238 ? 11.932 -10.036 -2.291 1.00 92.69 238 SER A O 1
ATOM 1899 N N . THR A 1 239 ? 10.392 -8.619 -1.484 1.00 91.62 239 THR A N 1
ATOM 1900 C CA . THR A 1 239 ? 10.198 -9.344 -0.221 1.00 91.62 239 THR A CA 1
ATOM 1901 C C . THR A 1 239 ? 9.528 -10.700 -0.434 1.00 91.62 239 THR A C 1
ATOM 1903 O O . THR A 1 239 ? 9.765 -11.618 0.341 1.00 91.62 239 THR A O 1
ATOM 1906 N N . PHE A 1 240 ? 8.759 -10.852 -1.518 1.00 88.62 240 PHE A N 1
ATOM 1907 C CA . PHE A 1 240 ? 8.002 -12.068 -1.813 1.00 88.62 240 PHE A CA 1
ATOM 1908 C C . PHE A 1 240 ? 8.852 -13.181 -2.441 1.00 88.62 240 PHE A C 1
ATOM 1910 O O . PHE A 1 240 ? 8.738 -14.339 -2.051 1.00 88.62 240 PHE A O 1
ATOM 1917 N N . ILE A 1 241 ? 9.696 -12.844 -3.423 1.00 87.56 241 ILE A N 1
ATOM 1918 C CA . ILE A 1 241 ? 10.486 -13.829 -4.194 1.00 87.56 241 ILE A CA 1
ATOM 1919 C C . ILE A 1 241 ? 11.977 -13.779 -3.821 1.00 87.56 241 ILE A C 1
ATOM 1921 O O . ILE A 1 241 ? 12.701 -14.749 -4.035 1.00 87.56 241 ILE A O 1
ATOM 1925 N N . GLY A 1 242 ? 12.462 -12.656 -3.283 1.00 86.88 242 GLY A N 1
ATOM 1926 C CA . GLY A 1 242 ? 13.895 -12.401 -3.094 1.00 86.88 242 GLY A CA 1
ATOM 1927 C C . GLY A 1 242 ? 14.628 -12.036 -4.392 1.00 86.88 242 GLY A C 1
ATOM 1928 O O . GLY A 1 242 ? 15.853 -12.143 -4.466 1.00 86.88 242 GLY A O 1
ATOM 1929 N N . SER A 1 243 ? 13.890 -11.653 -5.442 1.00 89.25 243 SER A N 1
ATOM 1930 C CA . SER A 1 243 ? 14.460 -11.148 -6.696 1.00 89.25 243 SER A CA 1
ATOM 1931 C C . SER A 1 243 ? 15.017 -9.739 -6.509 1.00 89.25 243 SER A C 1
ATOM 1933 O O . SER A 1 243 ? 14.447 -8.938 -5.765 1.00 89.25 243 SER A O 1
ATOM 1935 N N . LYS A 1 244 ? 16.095 -9.399 -7.214 1.00 90.25 244 LYS A N 1
ATOM 1936 C CA . LYS A 1 244 ? 16.728 -8.076 -7.146 1.00 90.25 244 LYS A CA 1
ATOM 1937 C C . LYS A 1 244 ? 16.379 -7.237 -8.365 1.00 90.25 244 LYS A C 1
ATOM 1939 O O . LYS A 1 244 ? 16.265 -7.748 -9.476 1.00 90.25 244 LYS A O 1
ATOM 1944 N N . LEU A 1 245 ? 16.245 -5.933 -8.159 1.00 92.19 245 LEU A N 1
ATOM 1945 C CA . LEU A 1 245 ? 16.045 -4.939 -9.206 1.00 92.19 245 LEU A CA 1
ATOM 1946 C C . LEU A 1 245 ? 17.057 -3.808 -9.022 1.00 92.19 245 LEU A C 1
ATOM 1948 O O . LEU A 1 245 ? 17.049 -3.104 -8.017 1.00 92.19 245 LEU A O 1
ATOM 1952 N N . GLU A 1 246 ? 17.914 -3.620 -10.013 1.00 92.31 246 GLU A N 1
ATOM 1953 C CA . GLU A 1 246 ? 18.816 -2.481 -10.130 1.00 92.31 246 GLU A CA 1
ATOM 1954 C C . GLU A 1 246 ? 18.230 -1.473 -11.124 1.00 92.31 246 GLU A C 1
ATOM 1956 O O . GLU A 1 246 ? 17.926 -1.804 -12.272 1.00 92.31 246 GLU A O 1
ATOM 1961 N N . CYS A 1 247 ? 18.099 -0.229 -10.677 1.00 93.19 247 CYS A N 1
ATOM 1962 C CA . CYS A 1 247 ? 17.652 0.913 -11.458 1.00 93.19 247 CYS A CA 1
ATOM 1963 C C . CYS A 1 247 ? 18.826 1.886 -11.602 1.00 93.19 247 CYS A C 1
ATOM 1965 O O . CYS A 1 247 ? 19.162 2.590 -10.650 1.00 93.19 247 CYS A O 1
ATOM 1967 N N . CYS A 1 248 ? 19.420 1.955 -12.791 1.00 92.62 248 CYS A N 1
ATOM 1968 C CA . CYS A 1 248 ? 20.487 2.897 -13.119 1.00 92.62 248 CYS A CA 1
ATOM 1969 C C . CYS A 1 248 ? 19.992 3.866 -14.186 1.00 92.62 248 CYS A C 1
ATOM 1971 O O . CYS A 1 248 ? 19.674 3.450 -15.298 1.00 92.62 248 CYS A O 1
ATOM 1973 N N . TYR A 1 249 ? 19.923 5.158 -13.890 1.00 93.75 249 TYR A N 1
ATOM 1974 C CA . TYR A 1 249 ? 19.445 6.136 -14.862 1.00 93.75 249 TYR A CA 1
ATOM 1975 C C . TYR A 1 249 ? 20.222 7.443 -14.815 1.00 93.75 249 TYR A C 1
ATOM 1977 O O . TYR A 1 249 ? 20.650 7.911 -13.766 1.00 93.75 249 TYR A O 1
ATOM 1985 N N . LYS A 1 250 ? 20.369 8.039 -15.994 1.00 92.31 250 LYS A N 1
ATOM 1986 C CA . LYS A 1 250 ? 20.986 9.338 -16.243 1.00 92.31 250 LYS A CA 1
ATOM 1987 C C . LYS A 1 250 ? 20.109 10.142 -17.197 1.00 92.31 250 LYS A C 1
ATOM 1989 O O . LYS A 1 250 ? 19.030 9.709 -17.614 1.00 92.31 250 LYS A O 1
ATOM 1994 N N . LYS A 1 251 ? 20.552 11.343 -17.558 1.00 91.12 251 LYS A N 1
ATOM 1995 C CA . LYS A 1 251 ? 19.853 12.158 -18.557 1.00 91.12 251 LYS A CA 1
ATOM 1996 C C . LYS A 1 251 ? 19.707 11.370 -19.870 1.00 91.12 251 LYS A C 1
ATOM 1998 O O . LYS A 1 251 ? 20.697 10.894 -20.413 1.00 91.12 251 LYS A O 1
ATOM 2003 N N . GLN A 1 252 ? 18.480 11.269 -20.385 1.00 92.12 252 GLN A N 1
ATOM 2004 C CA . GLN A 1 252 ? 18.109 10.596 -21.643 1.00 92.12 252 GLN A CA 1
ATOM 2005 C C . GLN A 1 252 ? 18.340 9.077 -21.736 1.00 92.12 252 GLN A C 1
ATOM 2007 O O . GLN A 1 252 ? 17.972 8.485 -22.754 1.00 92.12 252 GLN A O 1
ATOM 2012 N N . GLN A 1 253 ? 18.898 8.428 -20.711 1.00 93.19 253 GLN A N 1
ATOM 2013 C CA . GLN A 1 253 ? 19.152 6.988 -20.718 1.00 93.19 253 GLN A CA 1
ATOM 2014 C C . GLN A 1 253 ? 18.854 6.363 -19.354 1.00 93.19 253 GLN A C 1
ATOM 2016 O O . GLN A 1 253 ? 19.295 6.861 -18.323 1.00 93.19 253 GLN A O 1
ATOM 2021 N N . ALA A 1 254 ? 18.148 5.237 -19.346 1.00 94.56 254 ALA A N 1
ATOM 2022 C CA . ALA A 1 254 ? 17.904 4.431 -18.158 1.00 94.56 254 ALA A CA 1
ATOM 2023 C C . ALA A 1 254 ? 18.126 2.949 -18.464 1.00 94.56 254 ALA A C 1
ATOM 2025 O O . ALA A 1 254 ? 17.849 2.479 -19.563 1.00 94.56 254 ALA A O 1
ATOM 2026 N N . THR A 1 255 ? 18.652 2.213 -17.497 1.00 93.56 255 THR A N 1
ATOM 2027 C CA . THR A 1 255 ? 18.879 0.774 -17.551 1.00 93.56 255 THR A CA 1
ATOM 2028 C C . THR A 1 255 ? 18.324 0.149 -16.278 1.00 93.56 255 THR A C 1
ATOM 2030 O O . THR A 1 255 ? 18.706 0.523 -15.173 1.00 93.56 255 THR A O 1
ATOM 2033 N N . PHE A 1 256 ? 17.436 -0.821 -16.452 1.00 94.38 256 PHE A N 1
ATOM 2034 C CA . PHE A 1 256 ? 16.831 -1.606 -15.387 1.00 94.38 256 PHE A CA 1
ATOM 2035 C C . PHE A 1 256 ? 17.297 -3.048 -15.521 1.00 94.38 256 PHE A C 1
ATOM 2037 O O . PHE A 1 256 ? 17.256 -3.604 -16.622 1.00 94.38 256 PHE A O 1
ATOM 2044 N N . ARG A 1 257 ? 17.766 -3.646 -14.428 1.00 92.00 257 ARG A N 1
ATOM 2045 C CA . ARG A 1 257 ? 18.284 -5.018 -14.406 1.00 92.00 257 ARG A CA 1
ATOM 2046 C C . ARG A 1 257 ? 17.617 -5.813 -13.303 1.00 92.00 257 ARG A C 1
ATOM 2048 O O . ARG A 1 257 ? 17.585 -5.357 -12.169 1.00 92.00 257 ARG A O 1
ATOM 2055 N N . SER A 1 258 ? 17.099 -6.992 -13.624 1.00 91.56 258 SER A N 1
ATOM 2056 C CA . SER A 1 258 ? 16.475 -7.869 -12.632 1.00 91.56 258 SER A CA 1
ATOM 2057 C C . SER A 1 258 ? 16.587 -9.337 -13.018 1.00 91.56 258 SER A C 1
ATOM 2059 O O . SER A 1 258 ? 16.560 -9.683 -14.200 1.00 91.56 258 SER A O 1
ATOM 2061 N N . ASP A 1 259 ? 16.681 -10.209 -12.018 1.00 89.31 259 ASP A N 1
ATOM 2062 C CA . ASP A 1 259 ? 16.583 -11.664 -12.178 1.00 89.31 259 ASP A CA 1
ATOM 2063 C C . ASP A 1 259 ? 15.131 -12.137 -12.396 1.00 89.31 259 ASP A C 1
ATOM 2065 O O . ASP A 1 259 ? 14.907 -13.292 -12.750 1.00 89.31 259 ASP A O 1
ATOM 2069 N N . ASN A 1 260 ? 14.142 -11.241 -12.286 1.00 90.62 260 ASN A N 1
ATOM 2070 C CA . ASN A 1 260 ? 12.736 -11.528 -12.553 1.00 90.62 260 ASN A CA 1
ATOM 2071 C C . ASN A 1 260 ? 12.224 -10.791 -13.807 1.00 90.62 260 ASN A C 1
ATOM 2073 O O . ASN A 1 260 ? 12.197 -9.559 -13.880 1.00 90.62 260 ASN A O 1
ATOM 2077 N N . ILE A 1 261 ? 11.779 -11.558 -14.808 1.00 90.81 261 ILE A N 1
ATOM 2078 C CA . ILE A 1 261 ? 11.240 -11.020 -16.066 1.00 90.81 261 ILE A CA 1
ATOM 2079 C C . ILE A 1 261 ? 9.927 -10.255 -15.862 1.00 90.81 261 ILE A C 1
ATOM 2081 O O . ILE A 1 261 ? 9.691 -9.254 -16.540 1.00 90.81 261 ILE A O 1
ATOM 2085 N N . SER A 1 262 ? 9.096 -10.680 -14.906 1.00 92.69 262 SER A N 1
ATOM 2086 C CA . SER A 1 262 ? 7.827 -10.019 -14.592 1.00 92.69 262 SER A CA 1
ATOM 2087 C C . SER A 1 262 ? 8.071 -8.607 -14.070 1.00 92.69 262 SER A C 1
ATOM 2089 O O . SER A 1 262 ? 7.413 -7.669 -14.512 1.00 92.69 262 SER A O 1
ATOM 2091 N N . THR A 1 263 ? 9.086 -8.424 -13.220 1.00 93.62 263 THR A N 1
ATOM 2092 C CA . THR A 1 263 ? 9.499 -7.106 -12.722 1.00 93.62 263 THR A CA 1
ATOM 2093 C C . THR A 1 263 ? 9.898 -6.185 -13.874 1.00 93.62 263 THR A C 1
ATOM 2095 O O . THR A 1 263 ? 9.429 -5.051 -13.948 1.00 93.62 263 THR A O 1
ATOM 2098 N N . ILE A 1 264 ? 10.695 -6.675 -14.830 1.00 93.88 264 ILE A N 1
ATOM 2099 C CA . ILE A 1 264 ? 11.082 -5.895 -16.016 1.00 93.88 264 ILE A CA 1
ATOM 2100 C C . ILE A 1 264 ? 9.872 -5.543 -16.891 1.00 93.88 264 ILE A C 1
ATOM 2102 O O . ILE A 1 264 ? 9.779 -4.412 -17.374 1.00 93.88 264 ILE A O 1
ATOM 2106 N N . ALA A 1 265 ? 8.937 -6.476 -17.082 1.00 94.31 265 ALA A N 1
ATOM 2107 C CA . ALA A 1 265 ? 7.713 -6.231 -17.841 1.00 94.31 265 ALA A CA 1
ATOM 2108 C C . ALA A 1 265 ? 6.844 -5.145 -17.185 1.00 94.31 265 ALA A C 1
ATOM 2110 O O . ALA A 1 265 ? 6.428 -4.205 -17.860 1.00 94.31 265 ALA A O 1
ATOM 2111 N N . ILE A 1 266 ? 6.658 -5.207 -15.862 1.00 95.31 266 ILE A N 1
ATOM 2112 C CA . ILE A 1 266 ? 5.910 -4.196 -15.101 1.00 95.31 266 ILE A CA 1
ATOM 2113 C C . ILE A 1 266 ? 6.584 -2.824 -15.222 1.00 95.31 266 ILE A C 1
ATOM 2115 O O . ILE A 1 266 ? 5.918 -1.835 -15.531 1.00 95.31 266 ILE A O 1
ATOM 2119 N N . VAL A 1 267 ? 7.909 -2.751 -15.038 1.00 95.25 267 VAL A N 1
ATOM 2120 C CA . VAL A 1 267 ? 8.671 -1.499 -15.188 1.00 95.25 267 VAL A CA 1
ATOM 2121 C C . VAL A 1 267 ? 8.496 -0.926 -16.591 1.00 95.25 267 VAL A C 1
ATOM 2123 O O . VAL A 1 267 ? 8.186 0.256 -16.739 1.00 95.25 267 VAL A O 1
ATOM 2126 N N . LYS A 1 268 ? 8.645 -1.751 -17.630 1.00 94.56 268 LYS A N 1
ATOM 2127 C CA . LYS A 1 268 ? 8.440 -1.340 -19.022 1.00 94.56 268 LYS A CA 1
ATOM 2128 C C . LYS A 1 268 ? 7.048 -0.737 -19.224 1.00 94.56 268 LYS A C 1
ATOM 2130 O O . LYS A 1 268 ? 6.934 0.358 -19.778 1.00 94.56 268 LYS A O 1
ATOM 2135 N N . ASP A 1 269 ? 6.000 -1.421 -18.783 1.00 94.12 269 ASP A N 1
ATOM 2136 C CA . ASP A 1 269 ? 4.618 -0.999 -19.021 1.00 94.12 269 ASP A CA 1
ATOM 2137 C C . ASP A 1 269 ? 4.279 0.295 -18.266 1.00 94.12 269 ASP A C 1
ATOM 2139 O O . ASP A 1 269 ? 3.679 1.216 -18.827 1.00 94.12 269 ASP A O 1
ATOM 2143 N N . VAL A 1 270 ? 4.734 0.431 -17.018 1.00 94.31 270 VAL A N 1
ATOM 2144 C CA . VAL A 1 270 ? 4.531 1.650 -16.219 1.00 94.31 270 VAL A CA 1
ATOM 2145 C C . VAL A 1 270 ? 5.289 2.834 -16.822 1.00 94.31 270 VAL A C 1
ATOM 2147 O O . VAL A 1 270 ? 4.705 3.900 -17.026 1.00 94.31 270 VAL A O 1
ATOM 2150 N N . LEU A 1 271 ? 6.570 2.660 -17.159 1.00 94.12 271 LEU A N 1
ATOM 2151 C CA . LEU A 1 271 ? 7.397 3.746 -17.694 1.00 94.12 271 LEU A CA 1
ATOM 2152 C C . LEU A 1 271 ? 6.939 4.186 -19.088 1.00 94.12 271 LEU A C 1
ATOM 2154 O O . LEU A 1 271 ? 6.899 5.382 -19.373 1.00 94.12 271 LEU A O 1
ATOM 2158 N N . THR A 1 272 ? 6.531 3.252 -19.949 1.00 93.31 272 THR A N 1
ATOM 2159 C CA . THR A 1 272 ? 5.959 3.595 -21.263 1.00 93.31 272 THR A CA 1
ATOM 2160 C C . THR A 1 272 ? 4.631 4.336 -21.129 1.00 93.31 272 THR A C 1
ATOM 2162 O O . THR A 1 272 ? 4.397 5.306 -21.858 1.00 93.31 272 THR A O 1
ATOM 2165 N N . LYS A 1 273 ? 3.785 3.962 -20.160 1.00 94.00 273 LYS A N 1
ATOM 2166 C CA . LYS A 1 273 ? 2.544 4.684 -19.849 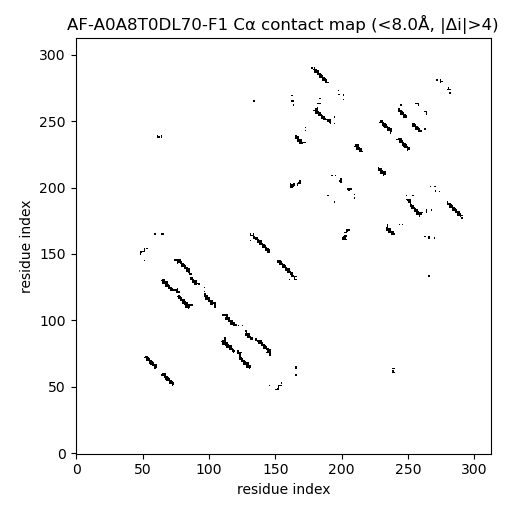1.00 94.00 273 LYS A CA 1
ATOM 2167 C C . LYS A 1 273 ? 2.821 6.111 -19.366 1.00 94.00 273 LYS A C 1
ATOM 2169 O O . LYS A 1 273 ? 2.182 7.043 -19.854 1.00 94.00 273 LYS A O 1
ATOM 2174 N N . GLU A 1 274 ? 3.782 6.307 -18.463 1.00 93.88 274 GLU A N 1
ATOM 2175 C CA . GLU A 1 274 ? 4.168 7.642 -17.977 1.00 93.88 274 GLU A CA 1
ATOM 2176 C C . GLU A 1 274 ? 4.806 8.513 -19.069 1.00 93.88 274 GLU A C 1
ATOM 2178 O O . GLU A 1 274 ? 4.456 9.688 -19.213 1.00 93.88 274 GLU A O 1
ATOM 2183 N N . ALA A 1 275 ? 5.665 7.937 -19.912 1.00 92.62 275 ALA A N 1
ATOM 2184 C CA . ALA A 1 275 ? 6.234 8.645 -21.054 1.00 92.62 275 ALA A CA 1
ATOM 2185 C C . ALA A 1 275 ? 5.155 9.070 -22.060 1.00 92.62 275 ALA A C 1
ATOM 2187 O O . ALA A 1 275 ? 5.157 10.210 -22.528 1.00 92.62 275 ALA A O 1
ATOM 2188 N N . THR A 1 276 ? 4.173 8.202 -22.325 1.00 93.62 276 THR A N 1
ATOM 2189 C CA . THR A 1 276 ? 3.049 8.505 -23.224 1.00 93.62 276 THR A CA 1
ATOM 2190 C C . THR A 1 276 ? 2.179 9.637 -22.678 1.00 93.62 276 THR A C 1
ATOM 2192 O O . THR A 1 276 ? 1.820 10.544 -23.432 1.00 93.62 276 THR A O 1
ATOM 2195 N N . LYS A 1 277 ? 1.903 9.665 -21.363 1.00 93.38 277 LYS A N 1
ATOM 2196 C CA . LYS A 1 277 ? 1.187 10.784 -20.713 1.00 93.38 277 LYS A CA 1
ATOM 2197 C C . LYS A 1 277 ? 1.886 12.128 -20.939 1.00 93.38 277 LYS A C 1
ATOM 2199 O O . LYS A 1 277 ? 1.218 13.146 -21.097 1.00 93.38 277 LYS A O 1
ATOM 2204 N N . ARG A 1 278 ? 3.222 12.128 -20.989 1.00 91.44 278 ARG A N 1
ATOM 2205 C CA . ARG A 1 278 ? 4.053 13.318 -21.239 1.00 91.44 278 ARG A CA 1
ATOM 2206 C C . ARG A 1 278 ? 4.426 13.531 -22.707 1.00 91.44 278 ARG A C 1
ATOM 2208 O O . ARG A 1 278 ? 5.140 14.481 -23.008 1.00 91.44 278 ARG A O 1
ATOM 2215 N N . LYS A 1 279 ? 3.927 12.692 -23.622 1.00 92.31 279 LYS A N 1
ATOM 2216 C CA . LYS A 1 279 ? 4.234 12.726 -25.065 1.00 92.31 279 LYS A CA 1
ATOM 2217 C C . LYS A 1 279 ? 5.734 12.585 -25.377 1.00 92.31 279 LYS A C 1
ATOM 2219 O O . LYS A 1 279 ? 6.223 13.153 -26.352 1.00 92.31 279 LYS A O 1
ATOM 2224 N N . ILE A 1 280 ? 6.464 11.821 -24.564 1.00 90.88 280 ILE A N 1
ATOM 2225 C CA . ILE A 1 280 ? 7.883 11.512 -24.774 1.00 90.88 280 ILE A CA 1
ATOM 2226 C C . ILE A 1 280 ? 7.993 10.182 -25.521 1.00 90.88 280 ILE A C 1
ATOM 2228 O O . ILE A 1 280 ? 7.456 9.166 -25.085 1.00 90.88 280 ILE A O 1
ATOM 2232 N N . VAL A 1 281 ? 8.709 10.184 -26.647 1.00 90.25 281 VAL A N 1
ATOM 2233 C CA . VAL A 1 281 ? 9.005 8.965 -27.413 1.00 90.25 281 VAL A CA 1
ATOM 2234 C C . VAL A 1 281 ? 10.200 8.252 -26.782 1.00 90.25 281 VAL A C 1
ATOM 2236 O O . VAL A 1 281 ? 11.249 8.867 -26.571 1.00 90.25 281 VAL A O 1
ATOM 2239 N N . LEU A 1 282 ? 10.033 6.960 -26.494 1.00 90.81 282 LEU A N 1
ATOM 2240 C CA . LEU A 1 282 ? 11.069 6.089 -25.941 1.00 90.81 282 LEU A CA 1
ATOM 2241 C C . LEU A 1 282 ? 11.508 5.047 -26.975 1.00 90.81 282 LEU A C 1
ATOM 2243 O O . LEU A 1 282 ? 10.676 4.439 -27.645 1.00 90.81 282 LEU A O 1
ATOM 2247 N N . SER A 1 283 ? 12.814 4.812 -27.051 1.00 91.88 283 SER A N 1
ATOM 2248 C CA . SER A 1 283 ? 13.421 3.637 -27.671 1.00 91.88 283 SER A CA 1
ATOM 2249 C C . SER A 1 283 ? 13.688 2.605 -26.580 1.00 91.88 283 SER A C 1
ATOM 2251 O O . SER A 1 283 ? 14.321 2.936 -25.576 1.00 91.88 283 SER A O 1
ATOM 2253 N N . LEU A 1 284 ? 13.206 1.377 -26.771 1.00 91.81 284 LEU A N 1
ATOM 2254 C CA . LEU A 1 284 ? 13.346 0.285 -25.809 1.00 91.81 284 LEU A CA 1
ATOM 2255 C C . LEU A 1 284 ? 14.235 -0.814 -26.386 1.00 91.81 284 LEU A C 1
ATOM 2257 O O . LEU A 1 284 ? 14.026 -1.229 -27.523 1.00 91.81 284 LEU A O 1
ATOM 2261 N N . ASP A 1 285 ? 15.168 -1.305 -25.580 1.00 91.31 285 ASP A N 1
ATOM 2262 C CA . ASP A 1 285 ? 16.000 -2.468 -25.880 1.00 91.31 285 ASP A CA 1
ATOM 2263 C C . ASP A 1 285 ? 15.938 -3.462 -24.711 1.00 91.31 285 ASP A C 1
ATOM 2265 O O . ASP A 1 285 ? 16.041 -3.062 -23.548 1.00 91.31 285 ASP A O 1
ATOM 2269 N N . ILE A 1 286 ? 15.711 -4.743 -25.011 1.00 86.81 286 ILE A N 1
ATOM 2270 C CA . ILE A 1 286 ? 15.567 -5.814 -24.017 1.00 86.81 286 ILE A CA 1
ATOM 2271 C C . ILE A 1 286 ? 16.604 -6.889 -24.331 1.00 86.81 286 ILE A C 1
ATOM 2273 O O . ILE A 1 286 ? 16.540 -7.525 -25.381 1.00 86.81 286 ILE A O 1
ATOM 2277 N N . GLY A 1 287 ? 17.533 -7.117 -23.404 1.00 81.12 287 GLY A N 1
ATOM 2278 C CA . GLY A 1 287 ? 18.586 -8.125 -23.526 1.00 81.12 287 GLY A CA 1
ATOM 2279 C C . GLY A 1 287 ? 18.665 -9.030 -22.299 1.00 81.12 287 GLY A C 1
ATOM 2280 O O . GLY A 1 287 ? 18.213 -8.664 -21.216 1.00 81.12 287 GLY A O 1
ATOM 2281 N N . ASN A 1 288 ? 19.266 -10.210 -22.455 1.00 71.75 288 ASN A N 1
ATOM 2282 C CA . ASN A 1 288 ? 19.584 -11.109 -21.345 1.00 71.75 288 ASN A CA 1
ATOM 2283 C C . ASN A 1 288 ? 21.107 -11.129 -21.145 1.00 71.75 288 ASN A C 1
ATOM 2285 O O . ASN A 1 288 ? 21.844 -11.425 -22.086 1.00 71.75 288 ASN A O 1
ATOM 2289 N N . LEU A 1 289 ? 21.587 -10.778 -19.949 1.00 57.84 289 LEU A N 1
ATOM 2290 C CA . LEU A 1 289 ? 22.987 -10.947 -19.562 1.00 57.84 289 LEU A CA 1
ATOM 2291 C C . LEU A 1 289 ? 23.122 -12.309 -18.874 1.00 57.84 289 LEU A C 1
ATOM 2293 O O . LEU A 1 289 ? 23.116 -12.403 -17.648 1.00 57.84 289 LEU A O 1
ATOM 2297 N N . SER A 1 290 ? 23.246 -13.373 -19.664 1.00 49.50 290 SER A N 1
ATOM 2298 C CA . SER A 1 290 ? 23.831 -14.621 -19.176 1.00 49.50 290 SER A CA 1
ATOM 2299 C C . SER A 1 290 ? 25.353 -14.469 -19.172 1.00 49.50 290 SER A C 1
ATOM 2301 O O . SER A 1 290 ? 25.941 -14.115 -20.199 1.00 49.50 290 SER A O 1
ATOM 2303 N N . SER A 1 291 ? 25.993 -14.716 -18.032 1.00 38.22 291 SER A N 1
ATOM 2304 C CA . SER A 1 291 ? 27.447 -14.755 -17.889 1.00 38.22 291 SER A CA 1
ATOM 2305 C C . SER A 1 291 ? 28.092 -15.722 -18.898 1.00 38.22 291 SER A C 1
ATOM 2307 O O . SER A 1 291 ? 27.814 -16.915 -18.926 1.00 38.22 291 SER A O 1
ATOM 2309 N N . SER A 1 292 ? 28.979 -15.149 -19.716 1.00 35.56 292 SER A N 1
ATOM 2310 C CA . SER A 1 292 ? 30.094 -15.752 -20.464 1.00 35.56 292 SER A CA 1
ATOM 2311 C C . SER A 1 292 ? 29.837 -16.873 -21.494 1.00 35.56 292 SER A C 1
ATOM 2313 O O . SER A 1 292 ? 29.635 -18.037 -21.177 1.00 35.56 292 SER A O 1
ATOM 2315 N N . THR A 1 293 ? 30.078 -16.499 -22.757 1.00 40.22 293 THR A N 1
ATOM 2316 C CA . THR A 1 293 ? 31.040 -17.173 -23.653 1.00 40.22 293 THR A CA 1
ATOM 2317 C C . THR A 1 293 ? 30.794 -18.646 -24.029 1.00 40.22 293 THR A C 1
ATOM 2319 O O . THR A 1 293 ? 31.622 -19.473 -23.685 1.00 40.22 293 THR A O 1
ATOM 2322 N N . HIS A 1 294 ? 29.742 -18.974 -24.802 1.00 32.62 294 HIS A N 1
ATOM 2323 C CA . HIS A 1 294 ? 29.824 -19.928 -25.947 1.00 32.62 294 HIS A CA 1
ATOM 2324 C C . HIS A 1 294 ? 28.510 -20.189 -26.724 1.00 32.62 294 HIS A C 1
ATOM 2326 O O . HIS A 1 294 ? 28.355 -21.246 -27.330 1.00 32.62 294 HIS A O 1
ATOM 2332 N N . ALA A 1 295 ? 27.557 -19.256 -26.772 1.00 31.84 295 ALA A N 1
ATOM 2333 C CA . ALA A 1 295 ? 26.350 -19.426 -27.592 1.00 31.84 295 ALA A CA 1
ATOM 2334 C C . ALA A 1 295 ? 26.147 -18.238 -28.538 1.00 31.84 295 ALA A C 1
ATOM 2336 O O . ALA A 1 295 ? 25.157 -17.514 -28.484 1.00 31.84 295 ALA A O 1
ATOM 2337 N N . SER A 1 296 ? 27.126 -18.014 -29.414 1.00 34.19 296 SER A N 1
ATOM 2338 C CA . SER A 1 296 ? 26.846 -17.394 -30.702 1.00 34.19 296 SER A CA 1
ATOM 2339 C C . SER A 1 296 ? 26.044 -18.382 -31.555 1.00 34.19 296 SER A C 1
ATOM 2341 O O . SER A 1 296 ? 26.416 -19.545 -31.677 1.00 34.19 296 SER A O 1
ATOM 2343 N N . GLN A 1 297 ? 24.990 -17.855 -32.186 1.00 33.25 297 GLN A N 1
ATOM 2344 C CA . GLN A 1 297 ? 24.050 -18.513 -33.107 1.00 33.25 297 GLN A CA 1
ATOM 2345 C C . GLN A 1 297 ? 22.934 -19.305 -32.404 1.00 33.25 297 GLN A C 1
ATOM 2347 O O . GLN A 1 297 ? 23.193 -20.062 -31.484 1.00 33.25 297 GLN A O 1
ATOM 2352 N N . TRP A 1 298 ? 21.697 -19.120 -32.887 1.00 32.72 298 TRP A N 1
ATOM 2353 C CA . TRP A 1 298 ? 20.419 -19.716 -32.439 1.00 32.72 298 TRP A CA 1
ATOM 2354 C C . TRP A 1 298 ? 19.555 -18.918 -31.446 1.00 32.72 298 TRP A C 1
ATOM 2356 O O . TRP A 1 298 ? 19.172 -19.445 -30.419 1.00 32.72 298 TRP A O 1
ATOM 2366 N N . PHE A 1 299 ? 19.132 -17.702 -31.806 1.00 29.50 299 PHE A N 1
ATOM 2367 C CA . PHE A 1 299 ? 17.787 -17.179 -31.473 1.00 29.50 299 PHE A CA 1
ATOM 2368 C C . PHE A 1 299 ? 17.409 -16.169 -32.569 1.00 29.50 299 PHE A C 1
ATOM 2370 O O . PHE A 1 299 ? 17.855 -15.029 -32.573 1.00 29.50 299 PHE A O 1
ATOM 2377 N N . ILE A 1 300 ? 16.925 -16.639 -33.721 1.00 34.31 300 ILE A N 1
ATOM 2378 C CA . ILE A 1 300 ? 15.498 -16.719 -34.081 1.00 34.31 300 ILE A CA 1
ATOM 2379 C C . ILE A 1 300 ? 14.726 -15.460 -33.670 1.00 34.31 300 ILE A C 1
ATOM 2381 O O . ILE A 1 300 ? 14.351 -15.267 -32.518 1.00 34.31 300 ILE A O 1
ATOM 2385 N N . SER A 1 301 ? 14.457 -14.650 -34.693 1.00 33.78 301 SER A N 1
ATOM 2386 C CA . SER A 1 301 ? 13.397 -13.650 -34.764 1.00 33.78 301 SER A CA 1
ATOM 2387 C C . SER A 1 301 ? 12.090 -14.201 -34.180 1.00 33.78 301 SER A C 1
ATOM 2389 O O . SER A 1 301 ? 11.403 -14.987 -34.831 1.00 33.78 301 SER A O 1
ATOM 2391 N N . LEU A 1 302 ? 11.732 -13.789 -32.962 1.00 29.73 302 LEU A N 1
ATOM 2392 C CA . LEU A 1 302 ? 10.359 -13.883 -32.472 1.00 29.73 302 LEU A CA 1
ATOM 2393 C C . LEU A 1 302 ? 9.718 -12.498 -32.584 1.00 29.73 302 LEU A C 1
ATOM 2395 O O . LEU A 1 302 ? 9.744 -11.677 -31.670 1.00 29.73 302 LEU A O 1
ATOM 2399 N N . HIS A 1 303 ? 9.127 -12.249 -33.751 1.00 30.47 303 HIS A N 1
ATOM 2400 C CA . HIS A 1 303 ? 8.055 -11.275 -33.911 1.00 30.47 303 HIS A CA 1
ATOM 2401 C C . HIS A 1 303 ? 6.863 -11.734 -33.059 1.00 30.47 303 HIS A C 1
ATOM 2403 O O . HIS A 1 303 ? 6.017 -12.505 -33.513 1.00 30.47 303 HIS A O 1
ATOM 2409 N N . VAL A 1 304 ? 6.783 -11.274 -31.811 1.00 29.61 304 VAL A N 1
ATOM 2410 C CA . VAL A 1 304 ? 5.569 -11.437 -31.007 1.00 29.61 304 VAL A CA 1
ATOM 2411 C C . VAL A 1 304 ? 4.597 -10.320 -31.386 1.00 29.61 304 VAL A C 1
ATOM 2413 O O . VAL A 1 304 ? 4.601 -9.228 -30.825 1.00 29.61 304 VAL A O 1
ATOM 2416 N N . ASN A 1 305 ? 3.756 -10.612 -32.378 1.00 27.42 305 ASN A N 1
ATOM 2417 C CA . ASN A 1 305 ? 2.509 -9.899 -32.629 1.00 27.42 305 ASN A CA 1
ATOM 2418 C C . ASN A 1 305 ? 1.514 -10.244 -31.507 1.00 27.42 305 ASN A C 1
ATOM 2420 O O . ASN A 1 305 ? 0.798 -11.238 -31.602 1.00 27.42 305 ASN A O 1
ATOM 2424 N N . PHE A 1 306 ? 1.427 -9.419 -30.461 1.00 27.95 306 PHE A N 1
ATOM 2425 C CA . PHE A 1 306 ? 0.259 -9.433 -29.575 1.00 27.95 306 PHE A CA 1
ATOM 2426 C C . PHE A 1 306 ? -0.850 -8.593 -30.216 1.00 27.95 306 PHE A C 1
ATOM 2428 O O . PHE A 1 306 ? -1.004 -7.401 -29.963 1.00 27.95 306 PHE A O 1
ATOM 2435 N N . LYS A 1 307 ? -1.619 -9.231 -31.103 1.00 27.94 307 LYS A N 1
ATOM 2436 C CA . LYS A 1 307 ? -2.891 -8.704 -31.600 1.00 27.94 307 LYS A CA 1
ATOM 2437 C C . LYS A 1 307 ? -3.969 -9.142 -30.607 1.00 27.94 307 LYS A C 1
ATOM 2439 O O . LYS A 1 307 ? -4.533 -10.223 -30.737 1.00 27.94 307 LYS A O 1
ATOM 2444 N N . LEU A 1 308 ? -4.205 -8.333 -29.573 1.00 28.59 308 LEU A N 1
ATOM 2445 C CA . LEU A 1 308 ? -5.366 -8.505 -28.698 1.00 28.59 308 LEU A CA 1
ATOM 2446 C C . LEU A 1 308 ? -6.623 -8.203 -29.519 1.00 28.59 308 LEU A C 1
ATOM 2448 O O . LEU A 1 308 ? -6.915 -7.054 -29.848 1.00 28.59 308 LEU A O 1
ATOM 2452 N N . HIS A 1 309 ? -7.335 -9.263 -29.894 1.00 28.70 309 HIS A N 1
ATOM 2453 C CA . HIS A 1 309 ? -8.695 -9.181 -30.400 1.00 28.70 309 HIS A CA 1
ATOM 2454 C C . HIS A 1 309 ? -9.598 -8.712 -29.253 1.00 28.70 309 HIS A C 1
ATOM 2456 O O . HIS A 1 309 ? -9.891 -9.471 -28.334 1.00 28.70 309 HIS A O 1
ATOM 2462 N N . PHE A 1 310 ? -10.048 -7.460 -29.320 1.00 29.58 310 PHE A N 1
ATOM 2463 C CA . PHE A 1 310 ? -11.295 -7.057 -28.680 1.00 29.58 310 PHE A CA 1
ATOM 2464 C C . PHE A 1 310 ? -12.423 -7.810 -29.393 1.00 29.58 310 PHE A C 1
ATOM 2466 O O . PHE A 1 310 ? -12.700 -7.553 -30.565 1.00 29.58 310 PHE A O 1
ATOM 2473 N N . VAL A 1 311 ? -13.047 -8.763 -28.708 1.00 29.05 311 VAL A N 1
ATOM 2474 C CA . VAL A 1 311 ? -14.381 -9.246 -29.065 1.00 29.05 311 VAL A CA 1
ATOM 2475 C C . VAL A 1 311 ? -15.312 -8.721 -27.987 1.00 29.05 311 VAL A C 1
ATOM 2477 O O . VAL A 1 311 ? -15.199 -9.093 -26.824 1.00 29.05 311 VAL A O 1
ATOM 2480 N N . SER A 1 312 ? -16.178 -7.798 -28.397 1.00 30.27 312 SER A N 1
ATOM 2481 C CA . SER A 1 312 ? -17.372 -7.410 -27.661 1.00 30.27 312 SER A CA 1
ATOM 2482 C C . SER A 1 312 ? -18.270 -8.621 -27.447 1.00 30.27 312 SER A C 1
ATOM 2484 O O . SER A 1 312 ? -18.611 -9.289 -28.424 1.00 30.27 312 SER A O 1
ATOM 2486 N N . LEU A 1 313 ? -18.680 -8.832 -26.199 1.00 32.75 313 LEU A N 1
ATOM 2487 C CA . LEU A 1 313 ? -20.022 -9.234 -25.772 1.00 32.75 313 LEU A CA 1
ATOM 2488 C C . LEU A 1 313 ? -20.147 -8.968 -24.271 1.00 32.75 313 LEU A C 1
ATOM 2490 O O . LEU A 1 313 ? -19.217 -9.367 -23.537 1.00 32.75 313 LEU A O 1
#

Sequence (313 aa):
MLRLLLNKIFQTLNKTRLSFRGDIKNLEEQLHQIRSAAVSGSNLNVLTLASLQLVHSFNLDTELSAYCLQLESPVSIDHVLVQCDCPIDLLDQDDGTAIRSDTQLNFEDRNAVLTTFRCQANTTHLTLYLRTVEGHFGVLRVYVAPRSDGPIACKQLEFPIRPLSLHRRTHTFLEDCERPLNRLTLSGRFSLAEMHQWVQVCLPETPDKPPIVTEETTGVQGTMETVDEEHVRLIYESTFIGSKLECCYKKQQATFRSDNISTIAIVKDVLTKEATKRKIVLSLDIGNLSSSTHASQWFISLHVNFKLHFVSL

Organism: NCBI:txid34504

InterPro domains:
  IPR056333 BBS7, platform domain [PF23361] (167-285)
  IPR056334 BBS7, GAE domain [PF23360] (52-156)

Mean predicted aligned error: 12.6 Å

Radius of gyration: 28.99 Å; Cα contacts (8 Å, |Δi|>4): 509; chains: 1; bounding box: 81×48×94 Å